Protein AF-A0A6S6WP85-F1 (afdb_monomer)

Radius of gyration: 21.07 Å; Cα contacts (8 Å, |Δi|>4): 191; chains: 1; bounding box: 78×50×49 Å

Structure (mmCIF, N/CA/C/O backbone):
data_AF-A0A6S6WP85-F1
#
_entry.id   AF-A0A6S6WP85-F1
#
loop_
_atom_site.group_PDB
_atom_site.id
_atom_site.type_symbol
_atom_site.label_atom_id
_atom_site.label_alt_id
_atom_site.label_comp_id
_atom_site.label_asym_id
_atom_site.label_entity_id
_atom_site.label_seq_id
_atom_site.pdbx_PDB_ins_code
_atom_site.Cartn_x
_atom_site.Cartn_y
_atom_site.Cartn_z
_atom_site.occupancy
_atom_site.B_iso_or_equiv
_atom_site.auth_seq_id
_atom_site.auth_comp_id
_atom_site.auth_asym_id
_atom_site.auth_atom_id
_atom_site.pdbx_PDB_model_num
ATOM 1 N N . MET A 1 1 ? -28.451 -1.679 18.157 1.00 44.12 1 MET A N 1
ATOM 2 C CA . MET A 1 1 ? -26.990 -1.474 18.072 1.00 44.12 1 MET A CA 1
ATOM 3 C C . MET A 1 1 ? -26.339 -2.747 18.577 1.00 44.12 1 MET A C 1
ATOM 5 O O . MET A 1 1 ? -26.275 -2.957 19.782 1.00 44.12 1 MET A O 1
ATOM 9 N N . SER A 1 2 ? -26.032 -3.671 17.666 1.00 46.31 2 SER A N 1
ATOM 10 C CA . SER A 1 2 ? -25.399 -4.943 18.011 1.00 46.31 2 SER A CA 1
ATOM 11 C C . SER A 1 2 ? -24.033 -4.657 18.622 1.00 46.31 2 SER A C 1
ATOM 13 O O . SER A 1 2 ? -23.239 -3.921 18.044 1.00 46.31 2 SER A O 1
ATOM 15 N N . ARG A 1 3 ? -23.817 -5.202 19.819 1.00 52.72 3 ARG A N 1
ATOM 16 C CA . ARG A 1 3 ? -22.567 -5.205 20.576 1.00 52.72 3 ARG A CA 1
ATOM 17 C C . ARG A 1 3 ? -21.457 -5.787 19.693 1.00 52.72 3 ARG A C 1
ATOM 19 O O . ARG A 1 3 ? -21.257 -6.995 19.702 1.00 52.72 3 ARG A O 1
ATOM 26 N N . LEU A 1 4 ? -20.785 -4.955 18.901 1.00 61.28 4 LEU A N 1
ATOM 27 C CA . LEU A 1 4 ? -19.451 -5.289 18.417 1.00 61.28 4 LEU A CA 1
ATOM 28 C C . LEU A 1 4 ? -18.632 -5.577 19.678 1.00 61.28 4 LEU A C 1
ATOM 30 O O . LEU A 1 4 ? -18.639 -4.790 20.627 1.00 61.28 4 LEU A O 1
ATOM 34 N N . ASP A 1 5 ? -18.089 -6.784 19.744 1.00 80.75 5 ASP A N 1
ATOM 35 C CA . ASP A 1 5 ? -17.352 -7.297 20.889 1.00 80.75 5 ASP A CA 1
ATOM 36 C C . ASP A 1 5 ? -16.230 -6.308 21.247 1.00 80.75 5 ASP A C 1
ATOM 38 O O . ASP A 1 5 ? -15.511 -5.859 20.355 1.00 80.75 5 ASP A O 1
ATOM 42 N N . LEU A 1 6 ? -16.073 -5.924 22.516 1.00 87.25 6 LEU A N 1
ATOM 43 C CA . LEU A 1 6 ? -15.070 -4.921 22.925 1.00 87.25 6 LEU A CA 1
ATOM 44 C C . LEU A 1 6 ? -13.655 -5.307 22.467 1.00 87.25 6 LEU A C 1
ATOM 46 O O . LEU A 1 6 ? -12.835 -4.446 22.153 1.00 87.25 6 LEU A O 1
ATOM 50 N N . LEU A 1 7 ? -13.391 -6.613 22.386 1.00 89.12 7 LEU A N 1
ATOM 51 C CA . LEU A 1 7 ? -12.155 -7.161 21.840 1.00 89.12 7 LEU A CA 1
ATOM 52 C C . LEU A 1 7 ? -11.975 -6.815 20.357 1.00 89.12 7 LEU A C 1
ATOM 54 O O . LEU A 1 7 ? -10.878 -6.434 19.952 1.00 89.12 7 LEU A O 1
ATOM 58 N N . SER A 1 8 ? -13.040 -6.900 19.559 1.00 87.12 8 SER A N 1
ATOM 59 C CA . SER A 1 8 ? -13.006 -6.549 18.135 1.00 87.12 8 SER A CA 1
ATOM 60 C C . SER A 1 8 ? -12.733 -5.057 17.926 1.00 87.12 8 SER A C 1
ATOM 62 O O . SER A 1 8 ? -11.893 -4.693 17.105 1.00 87.12 8 SER A O 1
ATOM 64 N N . GLU A 1 9 ? -13.350 -4.186 18.731 1.00 89.94 9 GLU A N 1
ATOM 65 C CA . GLU A 1 9 ? -13.089 -2.747 18.678 1.00 89.94 9 GLU A CA 1
ATOM 66 C C . GLU A 1 9 ? -11.637 -2.429 19.057 1.00 89.94 9 GLU A C 1
ATOM 68 O O . GLU A 1 9 ? -10.964 -1.662 18.365 1.00 89.94 9 GLU A O 1
ATOM 73 N N . TYR A 1 10 ? -11.123 -3.057 20.118 1.00 92.38 10 TYR A N 1
ATOM 74 C CA . TYR A 1 10 ? -9.726 -2.910 20.518 1.00 92.38 10 TYR A CA 1
ATOM 75 C C . TYR A 1 10 ? -8.766 -3.341 19.398 1.00 92.38 10 TYR A C 1
ATOM 77 O O . TYR A 1 10 ? -7.829 -2.611 19.075 1.00 92.38 10 TYR A O 1
ATOM 85 N N . GLN A 1 11 ? -9.023 -4.481 18.750 1.00 91.25 11 GLN A N 1
ATOM 86 C CA . GLN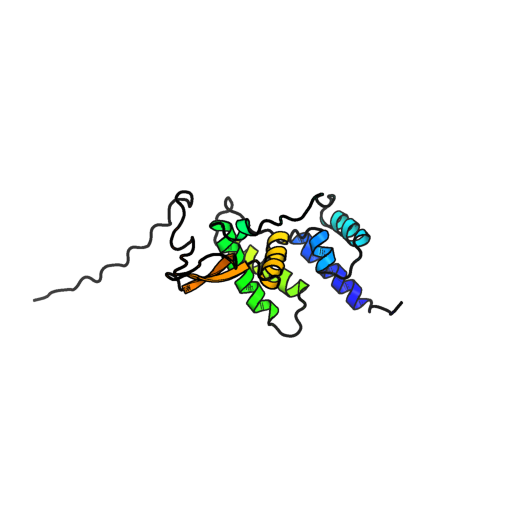 A 1 11 ? -8.212 -4.974 17.631 1.00 91.25 11 GLN A CA 1
ATOM 87 C C . GLN A 1 11 ? -8.239 -4.033 16.419 1.00 91.25 11 GLN A C 1
ATOM 89 O O . GLN A 1 11 ? -7.195 -3.805 15.802 1.00 91.25 11 GLN A O 1
ATOM 94 N N . GLN A 1 12 ? -9.399 -3.455 16.093 1.00 92.12 12 GLN A N 1
ATOM 95 C CA . GLN A 1 12 ? -9.532 -2.461 15.022 1.00 92.12 12 GLN A CA 1
ATOM 96 C C . GLN A 1 12 ? -8.694 -1.213 15.320 1.00 92.12 12 GLN A C 1
ATOM 98 O O . GLN A 1 12 ? -7.974 -0.732 14.447 1.00 92.12 12 GLN A O 1
ATOM 103 N N . VAL A 1 13 ? -8.727 -0.716 16.562 1.00 94.69 13 VAL A N 1
ATOM 104 C CA . VAL A 1 13 ? -7.920 0.443 16.978 1.00 94.69 13 VAL A CA 1
ATOM 105 C C . VAL A 1 13 ? -6.425 0.128 16.925 1.00 94.69 13 VAL A C 1
ATOM 107 O O . VAL A 1 13 ? -5.669 0.926 16.380 1.00 94.69 13 VAL A O 1
ATOM 110 N N . GLN A 1 14 ? -5.996 -1.034 17.427 1.00 94.56 14 GLN A N 1
ATOM 111 C CA . GLN A 1 14 ? -4.592 -1.462 17.353 1.00 94.56 14 GLN A CA 1
ATOM 112 C C . GLN A 1 14 ? -4.103 -1.550 15.904 1.00 94.56 14 GLN A C 1
ATOM 114 O O . GLN A 1 14 ? -3.045 -1.024 15.570 1.00 94.56 14 GLN A O 1
ATOM 119 N N . THR A 1 15 ? -4.917 -2.141 15.029 1.00 93.81 15 THR A N 1
ATOM 120 C CA . THR A 1 15 ? -4.609 -2.226 13.598 1.00 93.81 15 THR A CA 1
ATOM 121 C C . THR A 1 15 ? -4.511 -0.829 12.985 1.00 93.81 15 THR A C 1
ATOM 123 O O . THR A 1 15 ? -3.573 -0.544 12.252 1.00 93.81 15 THR A O 1
ATOM 126 N N . ALA A 1 16 ? -5.436 0.079 13.306 1.00 96.00 16 ALA A N 1
ATOM 127 C CA . ALA A 1 16 ? -5.386 1.447 12.801 1.00 96.00 16 ALA A CA 1
ATOM 128 C C . ALA A 1 16 ? -4.109 2.186 13.237 1.00 96.00 16 ALA A C 1
ATOM 130 O O . ALA A 1 16 ? -3.510 2.866 12.410 1.00 96.00 16 ALA A O 1
ATOM 131 N N . ILE A 1 17 ? -3.675 2.031 14.494 1.00 96.56 17 ILE A N 1
ATOM 132 C CA . ILE A 1 17 ? -2.419 2.616 14.997 1.00 96.56 17 ILE A CA 1
ATOM 133 C C . ILE A 1 17 ? -1.230 2.092 14.191 1.00 96.56 17 ILE A C 1
ATOM 135 O O . ILE A 1 17 ? -0.471 2.892 13.648 1.00 96.56 17 ILE A O 1
ATOM 139 N N . GLU A 1 18 ? -1.121 0.772 14.036 1.00 96.19 18 GLU A N 1
ATOM 140 C CA . GLU A 1 18 ? -0.050 0.143 13.257 1.00 96.19 18 GLU A CA 1
ATOM 141 C C . GLU A 1 18 ? -0.011 0.683 11.819 1.00 96.19 18 GLU A C 1
ATOM 143 O O . GLU A 1 18 ? 1.043 1.047 11.300 1.00 96.19 18 GLU A O 1
ATOM 148 N N . LEU A 1 19 ? -1.170 0.798 11.168 1.00 96.69 19 LEU A N 1
ATOM 149 C CA . LEU A 1 19 ? -1.253 1.334 9.812 1.00 96.69 19 LEU A CA 1
ATOM 150 C C . LEU A 1 19 ? -0.859 2.819 9.742 1.00 96.69 19 LEU A C 1
ATOM 152 O O . LEU A 1 19 ? -0.208 3.233 8.781 1.00 96.69 19 LEU A O 1
ATOM 156 N N . ILE A 1 20 ? -1.217 3.624 10.747 1.00 96.62 20 ILE A N 1
ATOM 157 C CA . ILE A 1 20 ? -0.808 5.033 10.842 1.00 96.62 20 ILE A CA 1
ATOM 158 C C . ILE A 1 20 ? 0.717 5.147 10.955 1.00 96.62 20 ILE A C 1
ATOM 160 O O . ILE A 1 20 ? 1.319 5.980 10.274 1.00 96.62 20 ILE A O 1
ATOM 164 N N . GLU A 1 21 ? 1.350 4.304 11.771 1.00 95.62 21 GLU A N 1
ATOM 165 C CA . GLU A 1 21 ? 2.809 4.270 11.932 1.00 95.62 21 GLU A CA 1
ATOM 166 C C . GLU A 1 21 ? 3.520 3.895 10.628 1.00 95.62 21 GLU A C 1
ATOM 168 O O . GLU A 1 21 ? 4.537 4.500 10.286 1.00 95.62 21 GLU A O 1
ATOM 173 N N . LEU A 1 22 ? 2.933 2.986 9.842 1.00 95.88 22 LEU A N 1
ATOM 174 C CA . LEU A 1 22 ? 3.417 2.627 8.504 1.00 95.88 22 LEU A CA 1
ATOM 175 C C . LEU A 1 22 ? 3.184 3.721 7.443 1.00 95.88 22 LEU A C 1
ATOM 177 O O . LEU A 1 22 ? 3.629 3.582 6.302 1.00 95.88 22 LEU A O 1
ATOM 181 N N . GLY A 1 23 ? 2.507 4.820 7.787 1.00 94.31 23 GLY A N 1
ATOM 182 C CA . GLY A 1 23 ? 2.253 5.942 6.881 1.00 94.31 23 GLY A CA 1
ATOM 183 C C . GLY A 1 23 ? 0.966 5.810 6.061 1.00 94.31 23 GLY A C 1
ATOM 184 O O . GLY A 1 23 ? 0.866 6.367 4.959 1.00 94.31 23 GLY A O 1
ATOM 185 N N . ALA A 1 24 ? -0.031 5.075 6.560 1.00 95.12 24 ALA A N 1
ATOM 186 C CA . ALA A 1 24 ? -1.362 5.059 5.968 1.00 95.12 24 ALA A CA 1
ATOM 187 C C . ALA A 1 24 ? -2.037 6.431 6.083 1.00 95.12 24 ALA A C 1
ATOM 189 O O . ALA A 1 24 ? -2.079 7.055 7.146 1.00 95.12 24 ALA A O 1
ATOM 190 N N . ARG A 1 25 ? -2.624 6.896 4.977 1.00 94.38 25 ARG A N 1
ATOM 191 C CA . ARG A 1 25 ? -3.499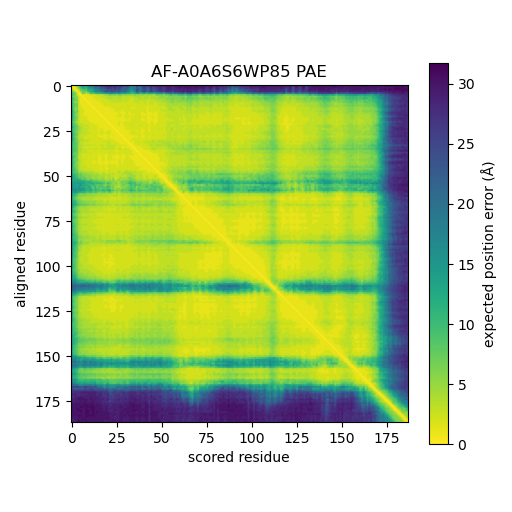 8.072 4.988 1.00 94.38 25 ARG A CA 1
ATOM 192 C C . ARG A 1 25 ? -4.875 7.701 5.530 1.00 94.38 25 ARG A C 1
ATOM 194 O O . ARG A 1 25 ? -5.330 6.575 5.366 1.00 94.38 25 ARG A O 1
ATOM 201 N N . VAL A 1 26 ? -5.583 8.682 6.091 1.00 94.31 26 VAL A N 1
ATOM 202 C CA . VAL A 1 26 ? -6.922 8.477 6.675 1.00 94.31 26 VAL A CA 1
ATOM 203 C C . VAL A 1 26 ? -7.898 7.832 5.688 1.00 94.31 26 VAL A C 1
ATOM 205 O O . VAL A 1 26 ? -8.603 6.914 6.074 1.00 94.31 26 VAL A O 1
ATOM 208 N N . GLN A 1 27 ? -7.870 8.221 4.410 1.00 92.69 27 GLN A N 1
ATOM 209 C CA . GLN A 1 27 ? -8.712 7.592 3.388 1.00 92.69 27 GLN A CA 1
ATOM 210 C C . GLN A 1 27 ? -8.423 6.088 3.225 1.00 92.69 27 GLN A C 1
ATOM 212 O O . GLN A 1 27 ? -9.345 5.304 3.070 1.00 92.69 27 GLN A O 1
ATOM 217 N N . THR A 1 28 ? -7.160 5.667 3.322 1.00 93.25 28 THR A N 1
ATOM 218 C CA . THR A 1 28 ? -6.803 4.240 3.320 1.00 93.25 28 THR A CA 1
ATOM 219 C C . THR A 1 28 ? -7.304 3.536 4.578 1.00 93.25 28 THR A C 1
ATOM 221 O O . THR A 1 28 ? -7.756 2.402 4.505 1.00 93.25 28 THR A O 1
ATOM 224 N N . LEU A 1 29 ? -7.246 4.196 5.736 1.00 95.06 29 LEU A N 1
ATOM 225 C CA . LEU A 1 29 ? -7.743 3.625 6.990 1.00 95.06 29 LEU A CA 1
ATOM 226 C C . LEU A 1 29 ? -9.265 3.441 6.977 1.00 95.06 29 LEU A C 1
ATOM 228 O O . LEU A 1 29 ? -9.746 2.453 7.520 1.00 95.06 29 LEU A O 1
ATOM 232 N N . GLU A 1 30 ? -10.007 4.359 6.351 1.00 94.12 30 GLU A N 1
ATOM 233 C CA . GLU A 1 30 ? -11.466 4.262 6.188 1.00 94.12 30 GLU A CA 1
ATOM 234 C C . GLU A 1 30 ? -11.878 3.012 5.394 1.00 94.12 30 GLU A C 1
ATOM 236 O O . GLU A 1 30 ? -12.891 2.402 5.7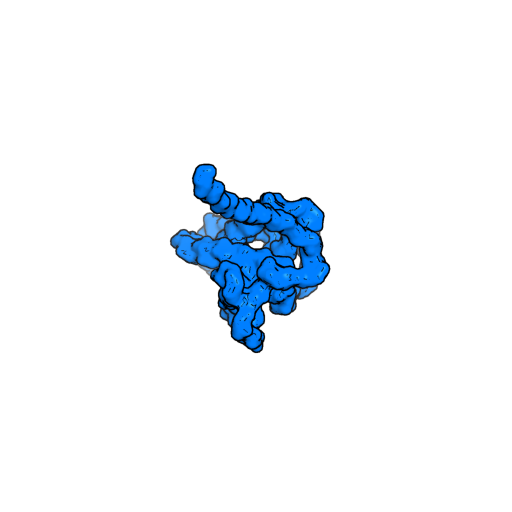14 1.00 94.12 30 GLU A O 1
ATOM 241 N N . ASP A 1 31 ? -11.071 2.599 4.413 1.00 92.81 31 ASP A N 1
ATOM 242 C CA . ASP A 1 31 ? -11.355 1.419 3.585 1.00 92.81 31 ASP A CA 1
ATOM 243 C C . ASP A 1 31 ? -10.877 0.100 4.219 1.00 92.81 31 ASP A C 1
ATOM 245 O O . ASP A 1 31 ? -11.334 -0.981 3.847 1.00 92.81 31 ASP A O 1
ATOM 249 N N . VAL A 1 32 ? -9.914 0.163 5.143 1.00 92.56 32 VAL A N 1
ATOM 250 C CA . VAL A 1 32 ? -9.236 -1.020 5.709 1.00 92.56 32 VAL A CA 1
ATOM 251 C C . VAL A 1 32 ? -9.685 -1.327 7.143 1.00 92.56 32 VAL A C 1
ATOM 253 O O . VAL A 1 32 ? -9.420 -2.418 7.652 1.00 92.56 32 VAL A O 1
ATOM 256 N N . THR A 1 33 ? -10.376 -0.393 7.796 1.00 93.88 33 THR A N 1
ATOM 257 C CA . THR A 1 33 ? -10.874 -0.520 9.172 1.00 93.88 33 THR A CA 1
ATOM 258 C C . THR A 1 33 ? -12.354 -0.165 9.252 1.00 93.88 33 THR A C 1
ATOM 260 O O . THR A 1 33 ? -12.886 0.534 8.399 1.00 93.88 33 THR A O 1
ATOM 263 N N . GLU A 1 34 ? -13.022 -0.592 10.320 1.00 92.25 34 GLU A N 1
ATOM 264 C CA . GLU A 1 34 ? -14.441 -0.272 10.558 1.00 92.25 34 GLU A CA 1
ATOM 265 C C . GLU A 1 34 ? -14.633 1.023 11.375 1.00 92.25 34 GLU A C 1
ATOM 267 O O . GLU A 1 34 ? -15.719 1.325 11.877 1.00 92.25 34 GLU A O 1
ATOM 272 N N . ILE A 1 35 ? -13.565 1.805 11.557 1.00 93.56 35 ILE A N 1
ATOM 273 C CA . ILE A 1 35 ? -13.573 2.988 12.416 1.00 93.56 35 ILE A CA 1
ATOM 274 C C . ILE A 1 35 ? -14.084 4.196 11.632 1.00 93.56 35 ILE A C 1
ATOM 276 O O . ILE A 1 35 ? -13.609 4.524 10.550 1.00 93.56 35 ILE A O 1
ATOM 280 N N . ASN A 1 36 ? -15.013 4.941 12.233 1.00 94.00 36 ASN A N 1
ATOM 281 C CA . ASN A 1 36 ? -15.505 6.180 11.643 1.00 94.00 36 ASN A CA 1
ATOM 282 C C . ASN A 1 36 ? -14.369 7.196 11.405 1.00 94.00 36 ASN A C 1
ATOM 284 O O . ASN A 1 36 ? -13.552 7.461 12.292 1.00 94.00 36 ASN A O 1
ATOM 288 N N . ARG A 1 37 ? -14.406 7.862 10.248 1.00 94.50 37 ARG A N 1
ATOM 289 C CA . ARG A 1 37 ? -13.485 8.931 9.842 1.00 94.50 37 ARG A CA 1
ATOM 290 C C . ARG A 1 37 ? -13.145 9.944 10.940 1.00 94.50 37 ARG A C 1
ATOM 292 O O . ARG A 1 37 ? -11.978 10.277 11.126 1.00 94.50 37 ARG A O 1
ATOM 299 N N . CYS A 1 38 ? -14.128 10.447 11.688 1.00 95.06 38 CYS A N 1
ATOM 300 C CA . CYS A 1 38 ? -13.884 11.419 12.758 1.00 95.06 38 CYS A CA 1
ATOM 301 C C . CYS A 1 38 ? -12.999 10.846 13.878 1.00 95.06 38 CYS A C 1
ATOM 303 O O . CYS A 1 38 ? -12.143 11.561 14.399 1.00 95.06 38 CYS A O 1
ATOM 305 N N . ARG A 1 39 ? -13.167 9.561 14.228 1.00 95.81 39 ARG A N 1
ATOM 306 C CA . ARG A 1 39 ? -12.276 8.859 15.169 1.00 95.81 39 ARG A CA 1
ATOM 307 C C . ARG A 1 39 ? -10.894 8.647 14.560 1.00 95.81 39 ARG A C 1
ATOM 309 O O . ARG A 1 39 ? -9.916 8.926 15.241 1.00 95.81 39 ARG A O 1
ATOM 316 N N . LEU A 1 40 ? -10.805 8.245 13.291 1.00 96.31 40 LEU A N 1
ATOM 317 C CA . LEU A 1 40 ? -9.523 8.054 12.599 1.00 96.31 40 LEU A CA 1
ATOM 318 C C . LEU A 1 40 ? -8.693 9.341 12.531 1.00 96.31 40 LEU A C 1
ATOM 320 O O . LEU A 1 40 ? -7.497 9.311 12.793 1.00 96.31 40 LEU A O 1
ATOM 324 N N . VAL A 1 41 ? -9.311 10.491 12.245 1.00 96.06 41 VAL A N 1
ATOM 325 C CA . VAL A 1 41 ? -8.609 11.788 12.222 1.00 96.06 41 VAL A CA 1
ATOM 326 C C . VAL A 1 41 ? -8.059 12.160 13.602 1.00 96.06 41 VAL A C 1
ATOM 328 O O . VAL A 1 41 ? -6.969 12.724 13.689 1.00 96.06 41 VAL A O 1
ATOM 331 N N . ARG A 1 42 ? -8.803 11.871 14.677 1.00 96.44 42 ARG A N 1
ATOM 332 C CA . ARG A 1 42 ? -8.337 12.104 16.054 1.00 96.44 42 ARG A CA 1
ATOM 333 C C . ARG A 1 42 ? -7.184 11.170 16.405 1.00 96.44 42 ARG A C 1
ATOM 335 O O . ARG A 1 42 ? -6.134 11.659 16.802 1.00 96.44 42 ARG A O 1
ATOM 342 N N . LEU A 1 43 ? -7.351 9.875 16.144 1.00 96.25 43 LEU A N 1
ATOM 343 C CA . LEU A 1 43 ? -6.327 8.858 16.373 1.00 96.25 43 LEU A CA 1
ATOM 344 C C . LEU A 1 43 ? -5.036 9.170 15.603 1.00 96.25 43 LEU A C 1
ATOM 346 O O . LEU A 1 43 ? -3.954 9.112 16.170 1.00 96.25 43 LEU A O 1
ATOM 350 N N . TYR A 1 44 ? -5.141 9.587 14.337 1.00 96.88 44 TYR A N 1
ATOM 351 C CA . TYR A 1 44 ? -3.988 9.994 13.531 1.00 96.88 44 TYR A CA 1
ATOM 352 C C . TYR A 1 44 ? -3.208 11.137 14.187 1.00 96.88 44 TYR A C 1
ATOM 354 O O . TYR A 1 44 ? -1.986 11.073 14.274 1.00 96.88 44 TYR A O 1
ATOM 362 N N . LYS A 1 45 ? -3.905 12.172 14.675 1.00 95.94 45 LYS A N 1
ATOM 363 C CA . LYS A 1 45 ? -3.266 13.299 15.371 1.00 95.94 45 LYS A CA 1
ATOM 364 C C . LYS A 1 45 ? -2.611 12.873 16.680 1.00 95.94 45 LYS A C 1
ATOM 366 O O . LYS A 1 45 ? -1.543 13.378 16.998 1.00 95.94 45 LYS A O 1
ATOM 371 N N . GLU A 1 46 ? -3.245 11.970 17.422 1.00 96.50 46 GLU A N 1
ATOM 372 C CA . GLU A 1 46 ? -2.713 11.436 18.679 1.00 96.50 46 GLU A CA 1
AT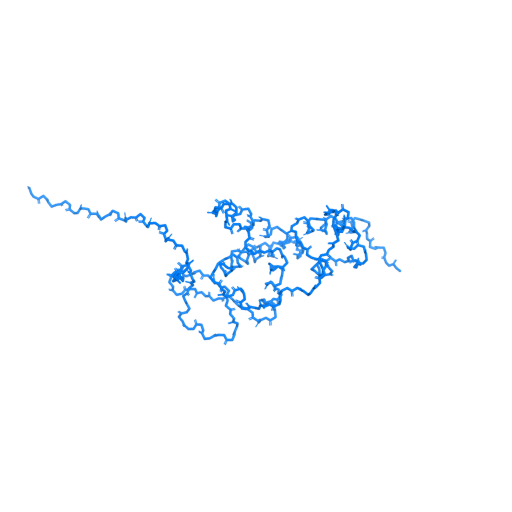OM 373 C C . GLU A 1 46 ? -1.432 10.617 18.445 1.00 96.50 46 GLU A C 1
ATOM 375 O O . GLU A 1 46 ? -0.480 10.761 19.203 1.00 96.50 46 GLU A O 1
ATOM 380 N N . VAL A 1 47 ? -1.371 9.826 17.367 1.00 95.69 47 VAL A N 1
ATOM 381 C CA . VAL A 1 47 ? -0.205 8.988 17.026 1.00 95.69 47 VAL A CA 1
ATOM 382 C C . VAL A 1 47 ? 0.922 9.788 16.357 1.00 95.69 47 VAL A C 1
ATOM 384 O O . VAL A 1 47 ? 2.087 9.621 16.702 1.00 95.69 47 VAL A O 1
ATOM 387 N N . ARG A 1 48 ? 0.610 10.652 15.380 1.00 94.62 48 ARG A N 1
ATOM 388 C CA . ARG A 1 48 ? 1.617 11.356 14.555 1.00 94.62 48 ARG A CA 1
ATOM 389 C C . ARG A 1 48 ? 1.973 12.754 15.057 1.00 94.62 48 ARG A C 1
ATOM 391 O O . ARG A 1 48 ? 2.934 13.335 14.567 1.00 94.62 48 ARG A O 1
ATOM 398 N N . GLY A 1 49 ? 1.183 13.332 15.962 1.00 94.12 49 GLY A N 1
ATOM 399 C CA . GLY A 1 49 ? 1.355 14.709 16.441 1.00 94.12 49 GLY A CA 1
ATOM 400 C C . GLY A 1 49 ? 0.983 15.799 15.424 1.00 94.12 49 GLY A C 1
ATOM 401 O O . GLY A 1 49 ? 1.015 16.983 15.751 1.00 94.12 49 GLY A O 1
ATOM 402 N N . GLU A 1 50 ? 0.588 15.428 14.205 1.00 92.31 50 GLU A N 1
ATOM 403 C CA . GLU A 1 50 ? 0.255 16.350 13.118 1.00 92.31 50 GLU A CA 1
ATOM 404 C C . GLU A 1 50 ? -1.110 16.041 12.494 1.00 92.31 50 GLU A C 1
ATOM 406 O O . GLU A 1 50 ? -1.668 14.948 12.624 1.00 92.31 50 GLU A O 1
ATOM 411 N N . ALA A 1 51 ? -1.684 17.027 11.803 1.00 89.00 51 ALA A N 1
ATOM 412 C CA . ALA A 1 51 ? -2.922 16.813 11.067 1.00 89.00 51 ALA A CA 1
ATOM 413 C C . ALA A 1 51 ? -2.672 15.929 9.831 1.00 89.00 51 ALA A C 1
ATOM 415 O O . ALA A 1 51 ? -1.656 16.099 9.158 1.00 89.00 51 ALA A O 1
ATOM 416 N N . PRO A 1 52 ? -3.612 15.034 9.474 1.00 90.06 52 PRO A N 1
ATOM 417 C CA . PRO A 1 52 ? -3.477 14.230 8.268 1.00 90.06 52 PRO A CA 1
ATOM 418 C C . PRO A 1 52 ? -3.405 15.121 7.023 1.00 90.06 52 PRO A C 1
ATOM 420 O O . PRO A 1 52 ? -4.081 16.154 6.938 1.00 90.06 52 PRO A O 1
ATOM 423 N N . ALA A 1 53 ? -2.604 14.696 6.044 1.00 87.81 53 ALA A N 1
ATOM 424 C CA . ALA A 1 53 ? -2.442 15.412 4.786 1.00 87.81 53 ALA A CA 1
ATOM 425 C C . ALA A 1 53 ? -3.796 15.618 4.087 1.00 87.81 53 ALA A C 1
ATOM 427 O O . ALA A 1 53 ? -4.606 14.696 3.965 1.00 87.81 53 ALA A O 1
ATOM 428 N N . LYS A 1 54 ? -4.028 16.842 3.607 1.00 82.12 54 LYS A N 1
ATOM 429 C CA . LYS A 1 54 ? -5.204 17.182 2.801 1.00 82.12 54 LYS A CA 1
ATOM 430 C C . LYS A 1 54 ? -4.918 16.860 1.334 1.00 82.12 54 LYS A C 1
ATOM 432 O O . LYS A 1 54 ? -3.825 17.138 0.850 1.00 82.12 54 LYS A O 1
ATOM 437 N N . GLY A 1 55 ? -5.908 16.326 0.627 1.00 82.00 55 GLY A N 1
ATOM 438 C CA . GLY A 1 55 ? -5.824 16.054 -0.810 1.00 82.00 55 GLY A CA 1
ATOM 439 C C . GLY A 1 55 ? -6.186 14.617 -1.166 1.00 82.00 55 GLY A C 1
ATOM 440 O O . GLY A 1 55 ? -6.310 13.756 -0.296 1.00 82.00 55 GLY A O 1
ATOM 441 N N . GLN A 1 56 ? -6.375 14.378 -2.461 1.00 80.44 56 GLN A N 1
ATOM 442 C CA . GLN A 1 56 ? -6.686 13.050 -2.979 1.00 80.44 56 GLN A CA 1
ATOM 443 C C . GLN A 1 56 ? -5.466 12.122 -2.907 1.00 80.44 56 GLN A C 1
ATOM 445 O O . GLN A 1 56 ? -4.308 12.559 -2.882 1.00 80.44 56 GLN A O 1
ATOM 450 N N . LEU A 1 57 ? -5.733 10.819 -2.851 1.00 82.69 57 LEU A N 1
ATOM 451 C CA . LEU A 1 57 ? -4.699 9.800 -2.984 1.00 82.69 57 LEU A CA 1
ATOM 452 C C . LEU A 1 57 ? -4.074 9.829 -4.391 1.00 82.69 57 LEU A C 1
ATOM 454 O O . LEU A 1 57 ? -4.747 10.196 -5.355 1.00 82.69 57 LEU A O 1
ATOM 458 N N . PRO A 1 58 ? -2.791 9.452 -4.535 1.00 78.25 58 PRO A N 1
ATOM 459 C CA . PRO A 1 58 ? -2.124 9.440 -5.835 1.00 78.25 58 PRO A CA 1
ATOM 460 C C . PRO A 1 58 ? -2.694 8.341 -6.754 1.00 78.25 58 PRO A C 1
ATOM 462 O O . PRO A 1 58 ? -2.306 7.186 -6.640 1.00 78.25 58 PRO A O 1
ATOM 465 N N . TYR A 1 59 ? -3.575 8.702 -7.694 1.00 82.06 59 TYR A N 1
ATOM 466 C CA . TYR A 1 59 ? -4.326 7.761 -8.552 1.00 82.06 59 TYR A CA 1
ATOM 467 C C . TYR A 1 59 ? -3.642 7.365 -9.881 1.00 82.06 59 TYR A C 1
ATOM 469 O O . TYR A 1 59 ? -4.237 6.691 -10.710 1.00 82.06 59 TYR A O 1
ATOM 477 N N . SER A 1 60 ? -2.390 7.753 -10.125 1.00 89.62 60 SER A N 1
ATOM 478 C CA . SER A 1 60 ? -1.711 7.393 -11.382 1.00 89.62 60 SER A CA 1
ATOM 479 C C . SER A 1 60 ? -1.303 5.914 -11.398 1.00 89.62 60 SER A C 1
ATOM 481 O O . SER A 1 60 ? -0.449 5.499 -10.612 1.00 89.62 60 SER A O 1
ATOM 483 N N . THR A 1 61 ? -1.879 5.137 -12.320 1.00 92.19 61 THR A N 1
ATOM 484 C CA . THR A 1 61 ? -1.462 3.757 -12.628 1.00 92.19 61 THR A CA 1
ATOM 485 C C . THR A 1 61 ? -0.086 3.717 -13.290 1.00 92.19 61 THR A C 1
ATOM 487 O O . THR A 1 61 ? 0.701 2.815 -13.015 1.00 92.19 61 THR A O 1
ATOM 490 N N . ASP A 1 62 ? 0.245 4.732 -14.092 1.00 92.25 62 ASP A N 1
ATOM 491 C CA . ASP A 1 62 ? 1.510 4.808 -14.835 1.00 92.25 62 ASP A CA 1
ATOM 492 C C . ASP A 1 62 ? 2.727 4.818 -13.915 1.00 92.25 62 ASP A C 1
ATOM 494 O O . ASP A 1 62 ? 3.767 4.256 -14.251 1.00 92.25 62 ASP A O 1
ATOM 498 N N . TRP A 1 63 ? 2.592 5.402 -12.719 1.00 94.25 63 TRP A N 1
ATOM 499 C CA . TRP A 1 63 ? 3.673 5.421 -11.739 1.00 94.25 63 TRP A CA 1
ATOM 500 C C . TRP A 1 63 ? 4.190 4.008 -11.430 1.00 94.25 63 TRP A C 1
ATOM 502 O O . TRP A 1 63 ? 5.402 3.815 -11.364 1.00 94.25 63 TRP A O 1
ATOM 512 N N . TYR A 1 64 ? 3.304 3.010 -11.331 1.00 94.94 64 TYR A N 1
ATOM 513 C CA . TYR A 1 64 ? 3.667 1.618 -11.033 1.00 94.94 64 TYR A CA 1
ATOM 514 C C . TYR A 1 64 ? 4.377 0.911 -12.191 1.00 94.94 64 TYR A C 1
ATOM 516 O O . TYR A 1 64 ? 5.045 -0.094 -11.964 1.00 94.94 64 TYR A O 1
ATOM 524 N N . ALA A 1 65 ? 4.263 1.421 -13.419 1.00 91.50 65 ALA A N 1
ATOM 525 C CA . ALA A 1 65 ? 4.951 0.887 -14.593 1.00 91.50 65 ALA A CA 1
ATOM 526 C C . ALA A 1 65 ? 6.344 1.516 -14.808 1.00 91.50 65 ALA A C 1
ATOM 528 O O . ALA A 1 65 ? 7.098 1.077 -15.675 1.00 91.50 65 ALA A O 1
ATOM 529 N N . THR A 1 66 ? 6.723 2.533 -14.024 1.00 91.38 66 THR A N 1
ATOM 530 C CA . THR A 1 66 ? 8.049 3.168 -14.130 1.00 91.38 66 THR A CA 1
ATOM 531 C C . THR A 1 66 ? 9.138 2.353 -13.432 1.00 91.38 66 THR A C 1
ATOM 533 O O . THR A 1 66 ? 8.885 1.734 -12.409 1.00 91.38 66 THR A O 1
ATOM 536 N N . TRP A 1 67 ? 10.370 2.384 -13.952 1.00 90.00 67 TRP A N 1
ATOM 537 C CA . TRP A 1 67 ? 11.467 1.475 -13.580 1.00 90.00 67 TRP A CA 1
ATOM 538 C C . TRP A 1 67 ? 11.617 1.152 -12.078 1.00 90.00 67 TRP A C 1
ATOM 540 O O . TRP A 1 67 ? 11.370 0.009 -11.689 1.00 90.00 67 TRP A O 1
ATOM 550 N N . LYS A 1 68 ? 12.006 2.121 -11.235 1.00 90.00 68 LYS A N 1
ATOM 551 C CA . LYS A 1 68 ? 12.222 1.874 -9.798 1.00 90.00 68 LYS A CA 1
ATOM 552 C C . LYS A 1 68 ? 10.898 1.533 -9.090 1.00 90.00 68 LYS A C 1
ATOM 554 O O . LYS A 1 68 ? 10.794 0.437 -8.547 1.00 90.00 68 LYS A O 1
ATOM 559 N N . PRO A 1 69 ? 9.827 2.346 -9.181 1.00 93.88 69 PRO A N 1
ATOM 560 C CA . PRO A 1 69 ? 8.520 1.989 -8.620 1.00 93.88 69 PRO A CA 1
ATOM 561 C C . PRO A 1 69 ? 8.003 0.598 -8.992 1.00 93.88 69 PRO A C 1
ATOM 563 O O . PRO A 1 69 ? 7.422 -0.078 -8.146 1.00 93.88 69 PRO A O 1
ATOM 566 N N . ASN A 1 70 ? 8.234 0.147 -10.223 1.00 95.06 70 ASN A N 1
ATOM 567 C CA . ASN A 1 70 ? 7.792 -1.145 -10.725 1.00 95.06 70 ASN A CA 1
ATOM 568 C C . ASN A 1 70 ? 8.429 -2.313 -9.976 1.00 95.06 70 ASN A C 1
ATOM 570 O O . ASN A 1 70 ? 7.731 -3.245 -9.569 1.00 95.06 70 ASN A O 1
ATOM 574 N N . TYR A 1 71 ? 9.736 -2.231 -9.731 1.00 92.25 71 TYR A N 1
ATOM 575 C CA . TYR A 1 71 ? 10.455 -3.214 -8.932 1.00 92.25 71 TYR A CA 1
ATOM 576 C C . TYR A 1 71 ? 9.905 -3.288 -7.498 1.00 92.25 71 TYR A C 1
ATOM 578 O O . TYR A 1 71 ? 9.497 -4.364 -7.059 1.00 92.25 71 TYR A O 1
ATOM 586 N N . HIS A 1 72 ? 9.782 -2.149 -6.806 1.00 95.25 72 HIS A N 1
ATOM 587 C CA . HIS A 1 72 ? 9.262 -2.111 -5.429 1.00 95.25 72 HIS A CA 1
ATOM 588 C C . HIS A 1 72 ? 7.816 -2.625 -5.348 1.00 95.25 72 HIS A C 1
ATOM 590 O O . HIS A 1 72 ? 7.460 -3.380 -4.445 1.00 95.25 72 HIS A O 1
ATOM 596 N N . SER A 1 73 ? 6.985 -2.255 -6.324 1.00 97.00 73 SER A N 1
ATOM 597 C CA . SER A 1 73 ? 5.584 -2.683 -6.434 1.00 97.00 73 SER A CA 1
ATOM 598 C C . SER A 1 73 ? 5.460 -4.194 -6.593 1.00 97.00 73 SER A C 1
ATOM 600 O O . SER A 1 73 ? 4.651 -4.840 -5.929 1.00 97.00 73 SER A O 1
ATOM 602 N N . THR A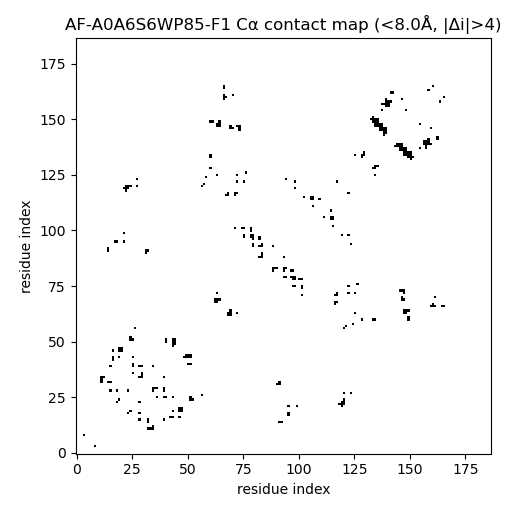 1 74 ? 6.305 -4.766 -7.444 1.00 95.94 74 THR A N 1
ATOM 603 C CA . THR A 1 74 ? 6.366 -6.204 -7.704 1.00 95.94 74 THR A CA 1
ATOM 604 C C . THR A 1 74 ? 6.854 -6.980 -6.481 1.00 95.94 74 THR A C 1
ATOM 606 O O . THR A 1 74 ? 6.282 -8.019 -6.134 1.00 95.94 74 THR A O 1
ATOM 609 N N . LEU A 1 75 ? 7.882 -6.470 -5.796 1.00 95.62 75 LEU A N 1
ATOM 610 C CA . LEU A 1 75 ? 8.407 -7.063 -4.567 1.00 95.62 75 LEU A CA 1
ATOM 611 C C . LEU A 1 75 ? 7.331 -7.095 -3.474 1.00 95.62 75 LEU A C 1
ATOM 613 O O . LEU A 1 75 ? 7.040 -8.155 -2.917 1.00 95.62 75 LEU A O 1
ATOM 617 N N . PHE A 1 76 ? 6.671 -5.960 -3.234 1.00 97.94 76 PHE A N 1
ATOM 618 C CA . PHE A 1 76 ? 5.555 -5.872 -2.298 1.00 97.94 76 PHE A CA 1
ATOM 619 C C . PHE A 1 76 ? 4.415 -6.836 -2.662 1.00 97.94 76 PHE A C 1
ATOM 621 O O . PHE A 1 76 ? 3.959 -7.590 -1.802 1.00 97.94 76 PHE A O 1
ATOM 628 N N . LEU A 1 77 ? 3.975 -6.869 -3.927 1.00 97.56 77 LEU A N 1
ATOM 629 C CA . LEU A 1 77 ? 2.909 -7.777 -4.368 1.00 97.56 77 LEU A CA 1
ATOM 630 C C . LEU A 1 77 ? 3.277 -9.245 -4.171 1.00 97.56 77 LEU A C 1
ATOM 632 O O . LEU A 1 77 ? 2.405 -10.048 -3.847 1.00 97.56 77 LEU A O 1
ATOM 636 N 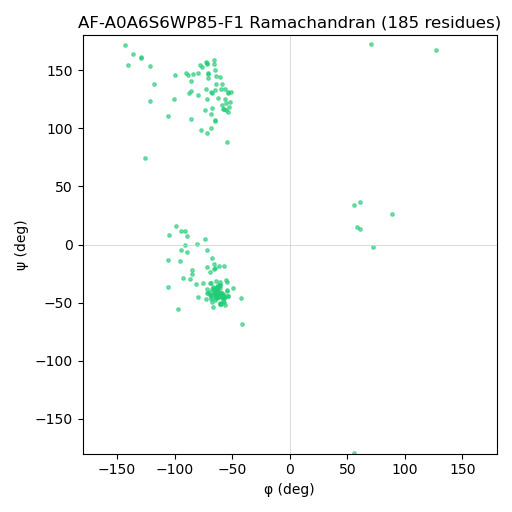N . SER A 1 78 ? 4.549 -9.604 -4.332 1.00 95.94 78 SER A N 1
ATOM 637 C CA . SER A 1 78 ? 5.023 -10.968 -4.093 1.00 95.94 78 SER A CA 1
ATOM 638 C C . SER A 1 78 ? 4.845 -11.373 -2.626 1.00 95.94 78 SER A C 1
ATOM 640 O O . SER A 1 78 ? 4.342 -12.465 -2.346 1.00 95.94 78 SER A O 1
ATOM 642 N N . PHE A 1 79 ? 5.176 -10.484 -1.682 1.00 97.38 79 PHE A N 1
ATOM 643 C CA . PHE A 1 79 ? 4.925 -10.716 -0.255 1.00 97.38 79 PHE A CA 1
ATOM 644 C C . PHE A 1 79 ? 3.436 -10.711 0.074 1.00 97.38 79 PHE A C 1
ATOM 646 O O . PHE A 1 79 ? 2.950 -11.635 0.726 1.00 97.38 79 PHE A O 1
ATOM 653 N N . PHE A 1 80 ? 2.694 -9.724 -0.425 1.00 97.94 80 PHE A N 1
ATOM 654 C CA . PHE A 1 80 ? 1.265 -9.597 -0.169 1.00 97.94 80 PHE A CA 1
ATOM 655 C C . PHE A 1 80 ? 0.481 -10.804 -0.687 1.00 97.94 80 PHE A C 1
ATOM 657 O O . PHE A 1 80 ? -0.326 -11.368 0.045 1.00 97.94 80 PHE A O 1
ATOM 664 N N . ASN A 1 81 ? 0.763 -11.269 -1.906 1.00 96.25 81 ASN A N 1
ATOM 665 C CA . ASN A 1 81 ? 0.112 -12.446 -2.479 1.00 96.25 81 ASN A CA 1
ATOM 666 C C . ASN A 1 81 ? 0.421 -13.730 -1.707 1.00 96.25 81 ASN A C 1
ATOM 668 O O . ASN A 1 81 ? -0.430 -14.611 -1.649 1.00 96.25 81 ASN A O 1
ATOM 672 N N . ARG A 1 82 ? 1.608 -13.843 -1.103 1.00 96.50 82 ARG A N 1
ATOM 673 C CA . ARG A 1 82 ? 1.947 -14.982 -0.245 1.00 96.50 82 ARG A CA 1
ATOM 674 C C . ARG A 1 82 ? 1.212 -14.909 1.092 1.00 96.50 82 ARG A C 1
ATOM 676 O O . ARG A 1 82 ? 0.628 -15.898 1.517 1.00 96.50 82 ARG A O 1
ATOM 683 N N . ILE A 1 83 ? 1.231 -13.742 1.733 1.00 96.94 83 ILE A N 1
ATOM 684 C CA . ILE A 1 83 ? 0.671 -13.538 3.071 1.00 96.94 83 ILE A CA 1
ATOM 685 C C . ILE A 1 83 ? -0.855 -13.587 3.054 1.00 96.94 83 ILE A C 1
ATOM 687 O O . ILE A 1 83 ? -1.438 -14.224 3.921 1.00 96.94 83 ILE A O 1
ATOM 691 N N . LYS A 1 84 ? -1.514 -12.981 2.059 1.00 95.75 84 LYS A N 1
ATOM 692 C CA . LYS A 1 84 ? -2.985 -12.954 1.965 1.00 95.75 84 LYS A CA 1
ATOM 693 C C . LYS A 1 84 ? -3.623 -14.345 1.844 1.00 95.75 84 LYS A C 1
ATOM 695 O O . LYS A 1 84 ? -4.818 -14.476 2.063 1.00 95.75 84 LYS A O 1
ATOM 700 N N . ASN A 1 85 ? -2.837 -15.354 1.458 1.00 95.12 85 ASN A N 1
ATOM 701 C CA . ASN A 1 85 ? -3.279 -16.740 1.314 1.00 95.12 85 ASN A CA 1
ATOM 702 C C . ASN A 1 85 ? -3.093 -17.564 2.603 1.00 95.12 85 ASN A C 1
ATOM 704 O O . ASN A 1 85 ? -3.396 -18.756 2.605 1.00 95.12 85 ASN A O 1
ATOM 708 N N . LEU A 1 86 ? -2.564 -16.973 3.681 1.00 95.69 86 LEU A N 1
ATOM 709 C CA . LEU A 1 86 ? -2.461 -17.641 4.978 1.00 95.69 86 LEU A CA 1
ATOM 710 C C . LEU A 1 86 ? -3.852 -17.803 5.617 1.00 95.69 86 LEU A C 1
ATOM 712 O O . LEU A 1 86 ? -4.711 -16.938 5.437 1.00 95.69 86 LEU A O 1
ATOM 716 N N . PRO A 1 87 ? -4.090 -18.887 6.375 1.00 94.56 87 PRO A N 1
ATOM 717 C CA . PRO A 1 87 ? -5.353 -19.073 7.081 1.00 94.56 87 PRO A CA 1
ATOM 718 C C . PRO A 1 87 ? -5.557 -17.984 8.145 1.00 94.56 87 PRO A C 1
ATOM 720 O O . PRO A 1 87 ? -4.599 -17.526 8.767 1.00 94.56 87 PRO A O 1
ATOM 723 N N . ASP A 1 88 ? -6.815 -17.579 8.339 1.00 91.06 88 ASP A N 1
ATOM 724 C CA . ASP A 1 88 ? -7.279 -16.654 9.389 1.00 91.06 88 ASP A CA 1
ATOM 725 C C . ASP A 1 88 ? -6.631 -15.256 9.411 1.00 91.06 88 ASP A C 1
ATOM 727 O O . ASP A 1 88 ? -6.765 -14.507 10.384 1.00 91.06 88 ASP A O 1
ATOM 731 N N . ILE A 1 89 ? -5.951 -14.855 8.332 1.00 94.25 89 ILE A N 1
ATOM 732 C CA . ILE A 1 89 ? -5.386 -13.511 8.220 1.00 94.25 89 ILE A CA 1
ATOM 733 C C . ILE A 1 89 ? -6.408 -12.526 7.649 1.00 94.25 89 ILE A C 1
ATOM 735 O O . ILE A 1 89 ? -7.024 -12.748 6.607 1.00 94.25 89 ILE A O 1
ATOM 739 N N . THR A 1 90 ? -6.577 -11.388 8.319 1.00 93.25 90 THR A N 1
ATOM 740 C CA . THR A 1 90 ? -7.400 -10.297 7.792 1.00 93.25 90 THR A CA 1
ATOM 741 C C . THR A 1 90 ? -6.649 -9.543 6.697 1.00 93.25 90 THR A C 1
ATOM 743 O O . THR A 1 90 ? -5.421 -9.448 6.718 1.00 93.25 90 THR A O 1
ATOM 746 N N . TYR A 1 91 ? -7.383 -8.935 5.761 1.00 94.44 91 TYR A N 1
ATOM 747 C CA . TYR A 1 91 ? -6.792 -8.112 4.700 1.00 94.44 91 TYR A CA 1
ATOM 748 C C . TYR A 1 91 ? -5.875 -7.006 5.256 1.00 94.44 91 TYR A C 1
ATOM 750 O O . TYR A 1 91 ? -4.760 -6.821 4.772 1.00 94.44 91 TYR A O 1
ATOM 758 N N . SER A 1 92 ? -6.317 -6.315 6.312 1.00 94.31 92 SER A N 1
ATOM 759 C CA . SER A 1 92 ? -5.560 -5.252 6.983 1.00 94.31 92 SER A CA 1
ATOM 760 C C . SER A 1 92 ? -4.224 -5.741 7.546 1.00 94.31 92 SER A C 1
ATOM 762 O O . SER A 1 92 ? -3.194 -5.100 7.335 1.00 94.31 92 SER A O 1
ATOM 764 N N . ARG A 1 93 ? -4.220 -6.914 8.189 1.00 94.69 93 ARG A N 1
ATOM 765 C CA . ARG A 1 93 ? -3.006 -7.553 8.709 1.00 94.69 93 ARG A CA 1
ATOM 766 C C . ARG A 1 93 ? -2.094 -8.031 7.595 1.00 94.69 93 ARG A C 1
ATOM 768 O O . ARG A 1 93 ? -0.896 -7.783 7.654 1.00 94.69 93 ARG A O 1
ATOM 775 N N . ALA A 1 94 ? -2.648 -8.654 6.557 1.00 96.38 94 ALA A N 1
ATOM 776 C CA . ALA A 1 94 ? -1.866 -9.087 5.407 1.00 96.38 94 ALA A CA 1
ATOM 777 C C . ALA A 1 94 ? -1.145 -7.907 4.739 1.00 96.38 94 ALA A C 1
ATOM 779 O O . ALA A 1 94 ? 0.031 -8.010 4.396 1.00 96.38 94 ALA A O 1
ATOM 780 N N . LEU A 1 95 ? -1.835 -6.772 4.611 1.00 96.81 95 LEU A N 1
ATOM 781 C CA . LEU A 1 95 ? -1.293 -5.537 4.058 1.00 96.81 95 LEU A CA 1
ATOM 782 C C . LEU A 1 95 ? -0.173 -4.958 4.938 1.00 96.81 95 LEU A C 1
ATOM 784 O O . LEU A 1 95 ? 0.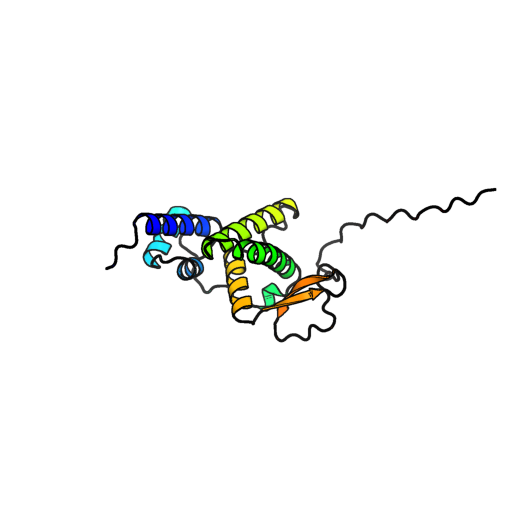900 -4.644 4.423 1.00 96.81 95 LEU A O 1
ATOM 788 N N . ALA A 1 96 ? -0.397 -4.869 6.254 1.00 96.25 96 ALA A N 1
ATOM 789 C CA . ALA A 1 96 ? 0.596 -4.391 7.216 1.00 96.25 96 ALA A CA 1
ATOM 790 C C . ALA A 1 96 ? 1.858 -5.267 7.218 1.00 96.25 96 ALA A C 1
ATOM 792 O O . ALA A 1 96 ? 2.966 -4.761 7.043 1.00 96.25 96 ALA A O 1
ATOM 793 N N . SER A 1 97 ? 1.697 -6.587 7.347 1.00 96.81 97 SER A N 1
ATOM 794 C CA . SER A 1 97 ? 2.813 -7.536 7.380 1.00 96.81 97 SER A CA 1
ATOM 795 C C . SER A 1 97 ? 3.595 -7.558 6.067 1.00 96.81 97 SER A C 1
ATOM 797 O O . SER A 1 97 ? 4.824 -7.536 6.088 1.00 96.81 97 SER A O 1
ATOM 799 N N . ALA A 1 98 ? 2.911 -7.553 4.919 1.00 97.81 98 ALA A N 1
ATOM 800 C CA . ALA A 1 98 ? 3.579 -7.523 3.620 1.00 97.81 98 ALA A CA 1
ATOM 801 C C . ALA A 1 98 ? 4.364 -6.227 3.402 1.00 97.81 98 ALA A C 1
ATOM 803 O O . ALA A 1 98 ? 5.467 -6.267 2.857 1.00 97.81 98 ALA A O 1
ATOM 804 N N . TYR A 1 99 ? 3.819 -5.090 3.843 1.00 97.81 99 TYR A N 1
ATOM 805 C CA . TYR A 1 99 ? 4.507 -3.812 3.727 1.00 97.81 99 TYR A CA 1
ATOM 806 C C . TYR A 1 99 ? 5.725 -3.725 4.649 1.00 97.81 99 TYR A C 1
ATOM 808 O O . TYR A 1 99 ? 6.769 -3.268 4.198 1.00 97.81 99 TYR A O 1
ATOM 816 N N . LYS A 1 100 ? 5.625 -4.217 5.893 1.00 96.62 100 LYS A N 1
ATOM 817 C CA . LYS A 1 100 ? 6.766 -4.302 6.820 1.00 96.62 100 LYS A CA 1
ATOM 818 C C . LYS A 1 100 ? 7.915 -5.102 6.216 1.00 96.62 100 LYS A C 1
ATOM 820 O O . LYS A 1 100 ? 9.012 -4.567 6.083 1.00 96.62 100 LYS A O 1
ATOM 825 N N . LEU A 1 101 ? 7.628 -6.313 5.729 1.00 96.56 101 LEU A N 1
ATOM 826 C CA . LEU A 1 101 ? 8.626 -7.138 5.043 1.00 96.56 101 LEU A CA 1
ATOM 827 C C . LEU A 1 101 ? 9.228 -6.417 3.839 1.00 96.56 101 LEU A C 1
ATOM 829 O O . LEU A 1 101 ? 10.440 -6.402 3.679 1.00 96.56 101 LEU A O 1
ATOM 833 N N . TYR A 1 102 ? 8.402 -5.788 3.004 1.00 96.62 102 TYR A N 1
ATOM 834 C CA . TYR A 1 102 ? 8.893 -4.997 1.879 1.00 96.62 102 TYR A CA 1
ATOM 835 C C . TYR A 1 102 ? 9.847 -3.880 2.337 1.00 96.62 102 TYR A C 1
ATOM 837 O O . TYR A 1 102 ? 10.944 -3.766 1.797 1.00 96.62 102 TYR A O 1
ATOM 845 N N . SER A 1 103 ? 9.462 -3.086 3.339 1.00 94.56 103 SER A N 1
ATOM 846 C CA . SER A 1 103 ? 10.281 -1.972 3.820 1.00 94.56 103 SER A CA 1
ATOM 847 C C . SER A 1 103 ? 11.594 -2.442 4.439 1.00 94.56 103 SER A C 1
ATOM 849 O O . SER A 1 103 ? 12.634 -1.866 4.143 1.00 94.56 103 SER A O 1
ATOM 851 N N . GLU A 1 104 ? 11.567 -3.521 5.224 1.00 93.62 104 GLU A N 1
ATOM 852 C CA . GLU A 1 104 ? 12.764 -4.121 5.817 1.00 93.62 104 GLU A CA 1
ATOM 853 C C . GLU A 1 104 ? 13.718 -4.634 4.735 1.00 93.62 104 GLU A C 1
ATOM 855 O O . GLU A 1 104 ? 14.915 -4.378 4.800 1.00 93.62 104 GLU A O 1
ATOM 860 N N . GLN A 1 105 ? 13.194 -5.305 3.704 1.00 92.31 105 GLN A N 1
ATOM 861 C CA . GLN A 1 105 ? 14.006 -5.809 2.595 1.00 92.31 105 GLN A CA 1
ATOM 862 C C . GLN A 1 105 ? 14.637 -4.676 1.781 1.00 92.31 105 GLN A C 1
ATOM 864 O O . GLN A 1 105 ? 15.809 -4.766 1.434 1.00 92.31 105 GLN A O 1
ATOM 869 N N . VAL A 1 106 ? 13.898 -3.597 1.503 1.00 91.62 106 VAL A N 1
ATOM 870 C CA . VAL A 1 106 ? 14.451 -2.429 0.797 1.00 91.62 106 VAL A CA 1
ATOM 871 C C . VAL A 1 106 ? 15.561 -1.774 1.612 1.00 91.62 106 VAL A C 1
ATOM 873 O O . VAL A 1 106 ? 16.630 -1.527 1.069 1.00 91.62 106 VAL A O 1
ATOM 876 N N . LEU A 1 107 ? 15.350 -1.572 2.916 1.00 89.12 107 LEU A N 1
ATOM 877 C CA . LEU A 1 107 ? 16.353 -0.977 3.808 1.00 89.12 107 LEU A CA 1
ATOM 878 C C . LEU A 1 107 ? 17.619 -1.835 3.970 1.00 89.12 107 LEU A C 1
ATOM 880 O O . LEU A 1 107 ? 18.651 -1.316 4.378 1.00 89.12 107 LEU A O 1
ATOM 884 N N . MET A 1 108 ? 17.554 -3.138 3.682 1.00 86.50 108 MET A N 1
ATOM 885 C CA . MET A 1 108 ? 18.730 -4.017 3.685 1.00 86.50 108 MET A CA 1
ATOM 886 C C . MET A 1 108 ? 19.512 -4.002 2.367 1.00 86.50 108 MET A C 1
ATOM 888 O O . MET A 1 108 ? 20.686 -4.367 2.367 1.00 86.50 108 MET A O 1
ATOM 892 N N . ILE A 1 109 ? 18.860 -3.678 1.247 1.00 82.19 109 ILE A N 1
ATOM 893 C CA . ILE A 1 109 ? 19.418 -3.848 -0.104 1.00 82.19 109 ILE A CA 1
ATOM 894 C C . ILE A 1 109 ? 19.838 -2.510 -0.718 1.00 82.19 109 ILE A C 1
ATOM 896 O O . ILE A 1 109 ? 20.818 -2.471 -1.459 1.00 82.19 109 ILE A O 1
ATOM 900 N N . GLU A 1 110 ? 19.086 -1.442 -0.460 1.00 80.44 110 GLU A N 1
ATOM 901 C CA . GLU A 1 110 ? 19.313 -0.119 -1.043 1.00 80.44 110 GLU A CA 1
ATOM 902 C C . GLU A 1 110 ? 20.057 0.799 -0.069 1.00 80.44 110 GLU A C 1
ATOM 904 O O . GLU A 1 110 ? 19.858 0.729 1.145 1.00 80.44 110 GLU A O 1
ATOM 909 N N . ASP A 1 111 ? 20.904 1.672 -0.617 1.00 72.44 111 ASP A N 1
ATOM 910 C CA . ASP A 1 111 ? 21.621 2.688 0.154 1.00 72.44 111 ASP A CA 1
ATOM 911 C C . ASP A 1 111 ? 20.642 3.719 0.758 1.00 72.44 111 ASP A C 1
ATOM 913 O O . ASP A 1 111 ? 19.546 3.948 0.234 1.00 72.44 111 ASP A O 1
ATOM 917 N N . GLU A 1 112 ? 21.040 4.380 1.854 1.00 62.53 112 GLU A N 1
ATOM 918 C CA . GLU A 1 112 ? 20.185 5.327 2.599 1.00 62.53 112 GLU A CA 1
ATOM 919 C C . GLU A 1 112 ? 19.592 6.447 1.724 1.00 62.53 112 GLU A C 1
ATOM 921 O O . GLU A 1 112 ? 18.459 6.873 1.961 1.00 62.53 112 GLU A O 1
ATOM 926 N N . ASP A 1 113 ? 20.319 6.884 0.690 1.00 61.06 113 ASP A N 1
ATOM 927 C CA . ASP A 1 113 ? 19.894 7.950 -0.229 1.00 61.06 113 ASP A CA 1
ATOM 928 C C . ASP A 1 113 ? 18.721 7.540 -1.137 1.00 61.06 113 ASP A C 1
ATOM 930 O O . ASP A 1 113 ? 17.981 8.393 -1.635 1.00 61.06 113 ASP A O 1
ATOM 934 N N . ASP A 1 114 ? 18.535 6.239 -1.359 1.00 64.62 114 ASP A N 1
ATOM 935 C CA . ASP A 1 114 ? 17.592 5.703 -2.337 1.00 64.62 114 ASP A CA 1
ATOM 936 C C . ASP A 1 114 ? 16.211 5.387 -1.730 1.00 64.62 114 ASP A C 1
ATOM 938 O O . ASP A 1 114 ? 15.189 5.521 -2.420 1.00 64.62 114 ASP A O 1
ATOM 942 N N . GLY A 1 115 ? 16.185 5.052 -0.434 1.00 73.50 115 GLY A N 1
ATOM 943 C CA . GLY A 1 115 ? 15.015 5.025 0.446 1.00 73.50 115 GLY A CA 1
ATOM 944 C C . GLY A 1 115 ? 13.812 4.166 0.016 1.00 73.50 115 GLY A C 1
ATOM 945 O O . GLY A 1 115 ? 13.758 3.505 -1.020 1.00 73.50 115 GLY A O 1
ATOM 946 N N . VAL A 1 116 ? 12.761 4.185 0.841 1.00 85.50 116 VAL A N 1
ATOM 947 C CA . VAL A 1 116 ? 11.509 3.465 0.553 1.00 85.50 116 VAL A CA 1
ATOM 948 C C . VAL A 1 116 ? 10.683 4.232 -0.491 1.00 85.50 116 VAL A C 1
ATOM 950 O O . VAL A 1 116 ? 9.947 5.163 -0.167 1.00 85.50 116 VAL A O 1
ATOM 953 N N . VAL A 1 117 ? 10.765 3.811 -1.757 1.00 92.19 117 VAL A N 1
ATOM 954 C CA . VAL A 1 117 ? 10.073 4.463 -2.891 1.00 92.19 117 VAL A CA 1
ATOM 955 C C . VAL A 1 117 ? 8.556 4.233 -2.891 1.00 92.19 117 VAL A C 1
ATOM 957 O O . VAL A 1 117 ? 7.771 5.142 -3.187 1.00 92.19 117 VAL A O 1
ATOM 960 N N . LEU A 1 118 ? 8.116 3.010 -2.590 1.00 95.06 118 LEU A N 1
ATOM 961 C CA . LEU A 1 118 ? 6.697 2.666 -2.479 1.00 95.06 118 LEU A CA 1
ATOM 962 C C . LEU A 1 118 ? 6.202 2.968 -1.064 1.00 95.06 118 LEU A C 1
ATOM 964 O O . LEU A 1 118 ? 6.523 2.238 -0.135 1.00 95.06 118 LEU A O 1
ATOM 968 N N . SER A 1 119 ? 5.391 4.015 -0.910 1.00 95.00 119 SER A N 1
ATOM 969 C 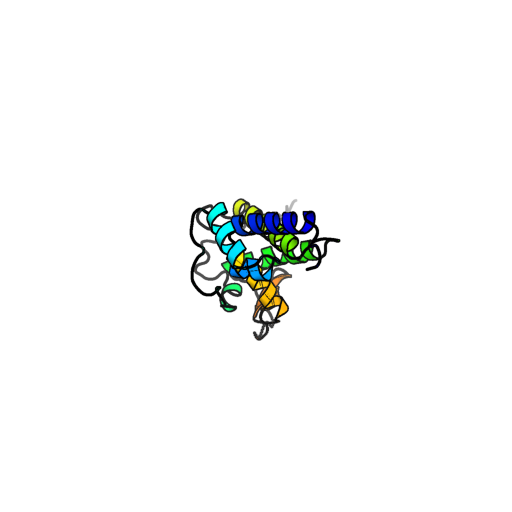CA . SER A 1 119 ? 4.722 4.314 0.361 1.00 95.00 119 SER A CA 1
ATOM 970 C C . SER A 1 119 ? 3.582 3.338 0.653 1.00 95.00 119 SER A C 1
ATOM 972 O O . SER A 1 119 ? 2.979 2.786 -0.271 1.00 95.00 119 SER A O 1
ATOM 974 N N . PHE A 1 120 ? 3.205 3.195 1.927 1.00 95.81 120 PHE A N 1
ATOM 975 C CA . PHE A 1 120 ? 2.122 2.299 2.348 1.00 95.81 120 PHE A CA 1
ATOM 976 C C . PHE A 1 120 ? 0.818 2.562 1.595 1.00 95.81 120 PHE A C 1
ATOM 978 O O . PHE A 1 120 ? 0.164 1.651 1.094 1.00 95.81 120 PHE A O 1
ATOM 985 N N . THR A 1 121 ? 0.459 3.837 1.451 1.00 95.06 121 THR A N 1
ATOM 986 C CA . THR A 1 121 ? -0.768 4.223 0.749 1.00 95.06 121 THR A CA 1
ATOM 987 C C . THR A 1 121 ? -0.731 3.822 -0.731 1.00 95.06 121 THR A C 1
ATOM 989 O O . THR A 1 121 ? -1.748 3.396 -1.271 1.00 95.06 121 THR A O 1
ATOM 992 N N . ARG A 1 122 ? 0.432 3.898 -1.396 1.00 96.06 122 ARG A N 1
ATOM 993 C CA . ARG A 1 122 ? 0.586 3.397 -2.772 1.00 96.06 122 ARG A CA 1
ATOM 994 C C . ARG A 1 122 ? 0.571 1.872 -2.833 1.00 96.06 122 ARG A C 1
ATOM 996 O O . ARG A 1 122 ? -0.047 1.316 -3.730 1.00 96.06 122 ARG A O 1
ATOM 1003 N N . ALA A 1 123 ? 1.174 1.193 -1.864 1.00 97.00 123 ALA A N 1
ATOM 1004 C CA . ALA A 1 123 ? 1.109 -0.263 -1.764 1.00 97.00 123 ALA A CA 1
ATOM 1005 C C . ALA A 1 123 ? -0.345 -0.755 -1.626 1.00 97.00 123 ALA A C 1
ATOM 1007 O O . ALA A 1 123 ? -0.756 -1.690 -2.306 1.00 97.00 123 ALA A O 1
ATOM 1008 N N . TRP A 1 124 ? -1.160 -0.066 -0.824 1.00 96.75 124 TRP A N 1
ATOM 1009 C CA . TRP A 1 124 ? -2.600 -0.309 -0.751 1.00 96.75 124 TRP A CA 1
ATOM 1010 C C . TRP A 1 124 ? -3.324 -0.002 -2.071 1.00 96.75 124 TRP A C 1
ATOM 1012 O O . TRP A 1 124 ? -4.115 -0.816 -2.534 1.00 96.75 124 TRP A O 1
ATOM 1022 N N . MET A 1 125 ? -3.055 1.134 -2.724 1.00 96.25 125 MET A N 1
ATOM 1023 C CA . MET A 1 125 ? -3.693 1.445 -4.015 1.00 96.25 125 MET A CA 1
ATOM 1024 C C . MET A 1 125 ? -3.340 0.426 -5.099 1.00 96.25 125 MET A C 1
ATOM 1026 O O . MET A 1 125 ? -4.185 0.091 -5.922 1.00 96.25 125 MET A O 1
ATOM 1030 N N . LEU A 1 126 ? -2.116 -0.099 -5.081 1.00 97.06 126 LEU A N 1
ATOM 1031 C CA . LEU A 1 126 ? -1.682 -1.148 -5.991 1.00 97.06 126 LEU A CA 1
ATOM 1032 C C . LEU A 1 126 ? -2.573 -2.389 -5.892 1.00 97.06 126 LEU A C 1
ATOM 1034 O O . LEU A 1 126 ? -2.970 -2.920 -6.925 1.00 97.06 126 LEU A O 1
ATOM 1038 N N . THR A 1 127 ? -2.951 -2.831 -4.686 1.00 96.38 127 THR A N 1
ATOM 1039 C CA . THR A 1 127 ? -3.864 -3.982 -4.549 1.00 96.38 127 THR A CA 1
ATOM 1040 C C . THR A 1 127 ? -5.230 -3.679 -5.164 1.00 96.38 127 THR A C 1
ATOM 1042 O O . THR A 1 127 ? -5.788 -4.529 -5.853 1.00 96.38 127 THR A O 1
ATOM 1045 N N . ARG A 1 128 ? -5.734 -2.447 -4.998 1.00 95.44 128 ARG A N 1
ATOM 1046 C CA . ARG A 1 128 ? -6.994 -1.995 -5.604 1.00 95.44 128 ARG A CA 1
ATOM 1047 C C . ARG A 1 128 ? -6.918 -1.986 -7.131 1.00 95.44 128 ARG A C 1
ATOM 1049 O O . ARG A 1 128 ? -7.865 -2.415 -7.777 1.00 95.44 128 ARG A O 1
ATOM 1056 N N . PHE A 1 129 ? -5.796 -1.547 -7.702 1.00 96.38 129 PHE A N 1
ATOM 1057 C CA . PHE A 1 129 ? -5.578 -1.527 -9.152 1.00 96.38 129 PHE A CA 1
ATOM 1058 C C . PHE A 1 129 ? -5.445 -2.917 -9.776 1.00 96.38 129 PHE A C 1
ATOM 1060 O O . PHE A 1 129 ? -5.891 -3.125 -10.905 1.00 96.38 129 PHE A O 1
ATOM 1067 N N . ILE A 1 130 ? -4.873 -3.874 -9.044 1.00 96.19 130 ILE A N 1
ATOM 1068 C CA . ILE A 1 130 ? -4.859 -5.283 -9.452 1.00 96.19 130 ILE A CA 1
ATOM 1069 C C . ILE A 1 130 ? -6.282 -5.861 -9.396 1.00 96.19 130 ILE A C 1
ATOM 1071 O O . ILE A 1 130 ? -6.722 -6.522 -10.334 1.00 96.19 130 ILE A O 1
ATOM 1075 N N . GLU A 1 131 ? -7.036 -5.586 -8.326 1.00 94.50 131 GLU A N 1
ATOM 1076 C CA . GLU A 1 131 ? -8.425 -6.047 -8.180 1.00 94.50 131 GLU A CA 1
ATOM 1077 C C . GLU A 1 131 ? -9.361 -5.465 -9.250 1.00 94.50 131 GLU A C 1
ATOM 1079 O O . GLU A 1 131 ? -10.224 -6.177 -9.764 1.00 94.50 131 GLU A O 1
ATOM 1084 N N . SER A 1 132 ? -9.169 -4.197 -9.631 1.00 95.50 132 SER A N 1
ATOM 1085 C CA . SER A 1 132 ? -9.939 -3.529 -10.687 1.00 95.50 132 SER A CA 1
ATOM 1086 C C . SER A 1 132 ? -9.466 -3.853 -12.109 1.00 95.50 132 SER A C 1
ATOM 1088 O O . SER A 1 132 ? -10.052 -3.341 -13.063 1.00 95.50 132 SER A O 1
ATOM 1090 N N . LYS A 1 133 ? -8.433 -4.698 -12.270 1.00 95.00 133 LYS A N 1
ATOM 1091 C CA . LYS A 1 133 ? -7.814 -5.051 -13.563 1.00 95.00 133 LYS A CA 1
ATOM 1092 C C . LYS A 1 133 ? -7.327 -3.836 -14.364 1.00 95.00 133 LYS A C 1
ATOM 1094 O O . LYS A 1 133 ? -7.416 -3.805 -15.589 1.00 95.00 133 LYS A O 1
ATOM 1099 N N . GLN A 1 134 ? -6.859 -2.805 -13.666 1.00 95.00 134 GLN A N 1
ATOM 1100 C CA . GLN A 1 134 ? -6.141 -1.688 -14.288 1.00 95.00 134 GLN A CA 1
ATOM 1101 C C . GLN A 1 134 ? -4.644 -1.996 -14.407 1.00 95.00 134 GLN A C 1
ATOM 1103 O O . GLN A 1 134 ? -3.978 -1.516 -15.326 1.00 95.00 134 GLN A O 1
ATOM 1108 N N . LEU A 1 135 ? -4.134 -2.802 -13.476 1.00 96.12 135 LEU A N 1
ATOM 1109 C CA . LEU A 1 135 ? -2.790 -3.354 -13.487 1.00 96.12 135 LEU A CA 1
ATOM 1110 C C . LEU A 1 135 ? -2.861 -4.881 -13.472 1.00 96.12 135 LEU A C 1
ATOM 1112 O O . LEU A 1 135 ? -3.790 -5.473 -12.922 1.00 96.12 135 LEU A O 1
ATOM 1116 N N . GLU A 1 136 ? -1.831 -5.514 -14.015 1.00 95.38 136 GLU A N 1
ATOM 1117 C CA . GLU A 1 136 ? -1.652 -6.963 -13.986 1.00 95.38 136 GLU A CA 1
ATOM 1118 C C . GLU A 1 136 ? -0.176 -7.334 -13.810 1.00 95.38 136 GLU A C 1
ATOM 1120 O O . GLU A 1 136 ? 0.702 -6.471 -13.830 1.00 95.38 136 GLU A O 1
ATOM 1125 N N . LEU A 1 137 ? 0.096 -8.623 -13.598 1.00 94.88 137 LEU A N 1
ATOM 1126 C CA . LEU A 1 137 ? 1.456 -9.152 -13.554 1.00 94.88 137 LEU A CA 1
ATOM 1127 C C . LEU A 1 137 ? 1.789 -9.817 -14.890 1.00 94.88 137 LEU A C 1
ATOM 1129 O O . LEU A 1 137 ? 1.094 -10.741 -15.305 1.00 94.88 137 LEU A O 1
ATOM 1133 N N . CYS A 1 138 ? 2.881 -9.388 -15.517 1.00 94.88 138 CYS A N 1
ATOM 1134 C CA . CYS A 1 138 ? 3.431 -9.995 -16.724 1.00 94.88 138 CYS A CA 1
ATOM 1135 C C . CYS A 1 138 ? 4.836 -10.541 -16.456 1.00 94.88 138 CYS A C 1
ATOM 1137 O O . CYS A 1 138 ? 5.644 -9.910 -15.772 1.00 94.88 138 CYS A O 1
ATOM 1139 N N . THR A 1 139 ? 5.133 -11.726 -16.982 1.00 94.94 139 THR A N 1
ATOM 1140 C CA . THR A 1 139 ? 6.437 -12.372 -16.812 1.00 94.94 139 THR A CA 1
ATOM 1141 C C . THR A 1 139 ? 7.461 -11.780 -17.773 1.00 94.94 139 THR A C 1
ATOM 1143 O O . THR A 1 139 ? 7.241 -11.719 -18.979 1.00 94.94 139 THR A O 1
ATOM 1146 N N . CYS A 1 140 ? 8.616 -11.374 -17.246 1.00 95.25 140 CYS A N 1
ATOM 1147 C CA . CYS A 1 140 ? 9.730 -10.893 -18.054 1.00 95.25 140 CYS A CA 1
ATOM 1148 C C . CYS A 1 140 ? 10.328 -12.020 -18.906 1.00 95.25 140 CYS A C 1
ATOM 1150 O O . CYS A 1 140 ? 10.729 -13.057 -18.379 1.00 95.25 140 CYS A O 1
ATOM 1152 N N . SER A 1 141 ? 10.506 -11.773 -20.203 1.00 94.94 141 SER A N 1
ATOM 1153 C CA . SER A 1 141 ? 11.057 -12.757 -21.149 1.00 94.94 141 SER A CA 1
ATOM 1154 C C . SER A 1 141 ? 12.525 -13.123 -20.871 1.00 94.94 141 SER A C 1
ATOM 1156 O O . SER A 1 141 ? 12.983 -14.182 -21.291 1.00 94.94 141 SER A O 1
ATOM 1158 N N . ASN A 1 142 ? 13.267 -12.271 -20.150 1.00 94.44 142 ASN A N 1
ATOM 1159 C CA . ASN A 1 142 ? 14.690 -12.473 -19.857 1.00 94.44 142 ASN A CA 1
ATOM 1160 C C . ASN A 1 142 ? 14.937 -13.110 -18.477 1.00 94.44 142 ASN A C 1
ATOM 1162 O O . ASN A 1 142 ? 15.577 -14.151 -18.389 1.00 94.44 142 ASN A O 1
ATOM 1166 N N . CYS A 1 143 ? 14.430 -12.507 -17.392 1.00 94.75 143 CYS A N 1
ATOM 1167 C CA . CYS A 1 143 ? 14.650 -13.023 -16.032 1.00 94.75 143 CYS A CA 1
ATOM 1168 C C . CYS A 1 143 ? 13.537 -13.936 -15.504 1.00 94.75 143 CYS A C 1
ATOM 1170 O O . CYS A 1 143 ? 13.683 -14.467 -14.408 1.00 94.75 143 CYS A O 1
ATOM 1172 N N . GLN A 1 144 ? 12.435 -14.110 -16.244 1.00 94.62 144 GLN A N 1
ATOM 1173 C CA . GLN A 1 144 ? 11.303 -14.976 -15.876 1.00 94.62 144 GLN A CA 1
ATOM 1174 C C . GLN A 1 144 ? 10.590 -14.599 -14.564 1.00 94.62 144 GLN A C 1
ATOM 1176 O O . GLN A 1 144 ? 9.777 -15.364 -14.050 1.00 94.62 144 GLN A O 1
ATOM 1181 N N . LEU A 1 145 ? 10.854 -13.406 -14.026 1.00 93.50 145 LEU A N 1
ATOM 1182 C CA . LEU A 1 145 ? 10.141 -12.871 -12.868 1.00 93.50 145 LEU A CA 1
ATOM 1183 C C . LEU A 1 145 ? 8.895 -12.089 -13.316 1.00 93.50 145 LEU A C 1
ATOM 1185 O O . LEU A 1 145 ? 8.934 -11.449 -14.373 1.00 93.50 145 LEU A O 1
ATOM 1189 N N . PRO A 1 146 ? 7.800 -12.120 -12.534 1.00 94.50 146 PRO A N 1
ATOM 1190 C CA . PRO A 1 146 ? 6.619 -11.303 -12.797 1.00 94.50 146 PRO A CA 1
ATOM 1191 C C . PRO A 1 146 ? 6.919 -9.833 -12.501 1.00 94.50 146 PRO A C 1
ATOM 1193 O O . PRO A 1 146 ? 7.671 -9.557 -11.577 1.00 94.50 146 PRO A O 1
ATOM 1196 N N . PHE A 1 147 ? 6.312 -8.904 -13.235 1.00 96.06 147 PHE A N 1
ATOM 1197 C CA . PHE A 1 147 ? 6.353 -7.463 -12.969 1.00 96.06 147 PHE A CA 1
ATOM 1198 C C . PHE A 1 147 ? 4.999 -6.819 -13.235 1.00 96.06 147 PHE A C 1
ATOM 1200 O O . PHE A 1 147 ? 4.211 -7.318 -14.037 1.00 96.06 147 PHE A O 1
ATOM 1207 N N . VAL A 1 148 ? 4.740 -5.695 -12.569 1.00 96.44 148 VAL A N 1
ATOM 1208 C CA . VAL A 1 148 ? 3.509 -4.922 -12.764 1.00 96.44 148 VAL A CA 1
ATOM 1209 C C . VAL A 1 148 ? 3.495 -4.278 -14.154 1.00 96.44 148 VAL A C 1
ATOM 1211 O O . VAL A 1 148 ? 4.455 -3.624 -14.550 1.00 96.44 148 VAL A O 1
ATOM 1214 N N . VAL A 1 149 ? 2.401 -4.419 -14.890 1.00 95.56 149 VAL A N 1
ATOM 1215 C CA . VAL A 1 149 ? 2.183 -3.760 -16.186 1.00 95.56 149 VAL A CA 1
ATOM 1216 C C . VAL A 1 149 ? 0.762 -3.205 -16.257 1.00 95.56 149 VAL A C 1
ATOM 1218 O O . VAL A 1 149 ? -0.098 -3.568 -15.451 1.00 95.56 149 VAL A O 1
ATOM 1221 N N . LEU A 1 150 ? 0.512 -2.303 -17.205 1.00 94.69 150 LEU A N 1
ATOM 1222 C CA . LEU A 1 150 ? -0.840 -1.830 -17.500 1.00 94.69 150 LEU A CA 1
ATOM 1223 C C . LEU A 1 150 ? -1.609 -2.947 -18.221 1.00 94.69 150 LEU A C 1
ATOM 1225 O O . LEU A 1 150 ? -1.099 -3.524 -19.175 1.00 94.69 150 LEU A O 1
ATOM 1229 N N . SER A 1 151 ? -2.848 -3.231 -17.817 1.00 90.75 151 SER A N 1
ATOM 1230 C CA . SER A 1 151 ? -3.614 -4.359 -18.388 1.00 90.75 151 SER A CA 1
ATOM 1231 C C . SER A 1 151 ? -3.974 -4.211 -19.871 1.00 90.75 151 SER A C 1
ATOM 1233 O O . SER A 1 151 ? -4.336 -5.182 -20.525 1.00 90.75 151 SER A O 1
ATOM 1235 N N . TYR A 1 152 ? -3.891 -2.998 -20.419 1.00 84.62 152 TYR A N 1
ATOM 1236 C CA . TYR A 1 152 ? -4.200 -2.717 -21.825 1.00 84.62 152 TYR A CA 1
ATOM 1237 C C . TYR A 1 152 ? -2.948 -2.481 -22.685 1.00 84.62 152 TYR A C 1
ATOM 1239 O O . TYR A 1 152 ? -3.077 -2.052 -23.832 1.00 84.62 152 TYR A O 1
ATOM 1247 N N . SER A 1 153 ? -1.739 -2.704 -22.154 1.00 82.06 153 SER A N 1
ATOM 1248 C CA . SER A 1 153 ? -0.510 -2.565 -22.941 1.00 82.06 153 SER A CA 1
ATOM 1249 C C . SER A 1 153 ? -0.196 -3.829 -23.745 1.00 82.06 153 SER A C 1
ATOM 1251 O O . SER A 1 153 ? -0.466 -4.951 -23.323 1.00 82.06 153 SER A O 1
ATOM 1253 N N . LEU A 1 154 ? 0.399 -3.641 -24.926 1.00 82.12 154 LEU A N 1
ATOM 1254 C CA . LEU A 1 154 ? 0.941 -4.733 -25.733 1.00 82.12 154 LEU A CA 1
ATOM 1255 C C . LEU A 1 154 ? 2.211 -5.254 -25.049 1.00 82.12 154 LEU A C 1
ATOM 1257 O O . LEU A 1 154 ? 3.283 -4.675 -25.199 1.00 82.12 154 LEU A O 1
ATOM 1261 N N . ASN A 1 155 ? 2.064 -6.317 -24.260 1.00 79.75 155 ASN A N 1
ATOM 1262 C CA . ASN A 1 155 ? 3.134 -6.889 -23.436 1.00 79.75 155 ASN A CA 1
ATOM 1263 C C . ASN A 1 155 ? 3.811 -8.109 -24.088 1.00 79.75 155 ASN A C 1
ATOM 1265 O O . ASN A 1 155 ? 4.519 -8.862 -23.412 1.00 79.75 155 ASN A O 1
ATOM 1269 N N . ASP A 1 156 ? 3.617 -8.306 -25.397 1.00 78.31 156 ASP A N 1
ATOM 1270 C CA . ASP A 1 156 ? 4.311 -9.345 -26.156 1.00 78.31 156 ASP A CA 1
ATOM 1271 C C . ASP A 1 156 ? 5.823 -9.117 -26.057 1.00 78.31 156 ASP A C 1
ATOM 1273 O O . ASP A 1 156 ? 6.339 -8.064 -26.427 1.00 78.31 156 ASP A O 1
ATOM 1277 N N . GLN A 1 157 ? 6.534 -10.111 -25.522 1.00 87.25 157 GLN A N 1
ATOM 1278 C CA . GLN A 1 157 ? 7.970 -10.041 -25.228 1.00 87.25 157 GLN A CA 1
ATOM 1279 C C . GLN A 1 157 ? 8.362 -8.952 -24.213 1.00 87.25 157 GLN A C 1
ATOM 1281 O O . GLN A 1 157 ? 9.434 -8.356 -24.316 1.00 87.25 157 GLN A O 1
ATOM 1286 N N . PHE A 1 158 ? 7.531 -8.706 -23.195 1.00 91.69 158 PHE A N 1
ATOM 1287 C CA . PHE A 1 158 ? 7.860 -7.773 -22.116 1.00 91.69 158 PHE A CA 1
ATOM 1288 C C . PHE A 1 158 ? 9.247 -8.055 -21.498 1.00 91.69 158 PHE A C 1
ATOM 1290 O O . PHE A 1 158 ? 9.578 -9.189 -21.126 1.00 91.69 158 PHE A O 1
ATOM 1297 N N . VAL A 1 159 ? 10.052 -6.995 -21.361 1.00 92.75 159 VAL A N 1
ATOM 1298 C CA . VAL A 1 159 ? 11.361 -6.998 -20.693 1.00 92.75 159 VAL A CA 1
ATOM 1299 C C . VAL A 1 159 ? 11.323 -5.987 -19.553 1.00 92.75 159 VAL A C 1
ATOM 1301 O O . VAL A 1 159 ? 11.059 -4.805 -19.764 1.00 92.75 159 VAL A O 1
ATOM 1304 N N . CYS A 1 160 ? 11.604 -6.443 -18.333 1.00 93.00 160 CYS A N 1
ATOM 1305 C CA . CYS A 1 160 ? 11.559 -5.580 -17.160 1.00 93.00 160 CYS A CA 1
ATOM 1306 C C . CYS A 1 160 ? 12.717 -4.575 -17.131 1.00 93.00 160 CYS A C 1
ATOM 1308 O O . CYS A 1 160 ? 13.810 -4.830 -17.647 1.00 93.00 160 CYS A O 1
ATOM 1310 N N . GLY A 1 161 ? 12.518 -3.464 -16.422 1.00 88.25 161 GLY A N 1
ATOM 1311 C CA . GLY A 1 161 ? 13.550 -2.438 -16.294 1.00 88.25 161 GLY A CA 1
ATOM 1312 C C . GLY A 1 161 ? 14.788 -2.873 -15.495 1.00 88.25 161 GLY A C 1
ATOM 1313 O O . GLY A 1 161 ? 15.803 -2.200 -15.553 1.00 88.25 161 GLY A O 1
ATOM 1314 N N . LEU A 1 162 ? 14.776 -4.005 -14.781 1.00 88.56 162 LEU A N 1
ATOM 1315 C CA . LEU A 1 162 ? 16.016 -4.569 -14.217 1.00 88.56 162 LEU A CA 1
ATOM 1316 C C . LEU A 1 162 ? 16.881 -5.249 -15.290 1.00 88.56 162 LEU A C 1
ATOM 1318 O O . LEU A 1 162 ? 18.105 -5.237 -15.203 1.00 88.56 162 LEU A O 1
ATOM 1322 N N . CYS A 1 163 ? 16.249 -5.848 -16.305 1.00 91.12 163 CYS A N 1
ATOM 1323 C CA . CYS A 1 163 ? 16.944 -6.482 -17.426 1.00 91.12 163 CYS A CA 1
ATOM 1324 C C . CYS A 1 163 ? 17.385 -5.461 -18.480 1.00 91.12 163 CYS A C 1
ATOM 1326 O O . CYS A 1 163 ? 18.441 -5.631 -19.084 1.00 91.12 163 CYS A O 1
ATOM 1328 N N . ALA A 1 164 ? 16.588 -4.409 -18.678 1.00 89.00 164 ALA A N 1
ATOM 1329 C CA . ALA A 1 164 ? 16.872 -3.294 -19.575 1.00 89.00 164 ALA A CA 1
ATOM 1330 C C . ALA A 1 164 ? 16.772 -1.957 -18.809 1.00 89.00 164 ALA A C 1
ATOM 1332 O O . ALA A 1 164 ? 15.774 -1.243 -18.944 1.00 89.00 164 ALA A O 1
ATOM 1333 N N . PRO A 1 165 ? 17.766 -1.626 -17.961 1.00 85.50 165 PRO A N 1
ATOM 1334 C CA . PRO A 1 165 ? 17.735 -0.409 -17.157 1.00 85.50 165 PRO A CA 1
ATOM 1335 C C . PRO A 1 165 ? 17.766 0.854 -18.029 1.00 85.50 165 PRO A C 1
ATOM 1337 O O . PRO A 1 165 ? 18.522 0.911 -19.003 1.00 85.50 165 PRO A O 1
ATOM 1340 N N . PRO A 1 166 ? 16.966 1.889 -17.701 1.00 83.38 166 PRO A N 1
ATOM 1341 C CA . PRO A 1 166 ? 16.997 3.158 -18.420 1.00 83.38 166 PRO A CA 1
ATOM 1342 C C . PRO A 1 166 ? 18.341 3.870 -18.212 1.00 83.38 166 PRO A C 1
ATOM 1344 O O . PRO A 1 166 ? 19.010 3.676 -17.204 1.00 83.38 166 PRO A O 1
ATOM 1347 N N . SER A 1 167 ? 18.716 4.790 -19.106 1.00 75.00 167 SER A N 1
ATOM 1348 C CA . SER A 1 167 ? 20.010 5.502 -19.047 1.00 75.00 167 SER A CA 1
ATOM 1349 C C . SER A 1 167 ? 20.268 6.264 -17.736 1.00 75.00 167 SER A C 1
ATOM 1351 O O . SER A 1 167 ? 21.404 6.616 -17.443 1.00 75.00 167 SER A O 1
ATOM 1353 N N . ARG A 1 168 ? 19.217 6.548 -16.956 1.00 65.94 168 ARG A N 1
ATOM 1354 C CA . ARG A 1 168 ? 19.275 7.247 -15.660 1.00 65.94 168 ARG A CA 1
ATOM 1355 C C . ARG A 1 168 ? 19.342 6.299 -14.458 1.00 65.94 168 ARG A C 1
ATOM 1357 O O . ARG A 1 168 ? 19.169 6.749 -13.334 1.00 65.94 168 ARG A O 1
ATOM 1364 N N . ALA A 1 169 ? 19.580 5.010 -14.688 1.00 65.81 169 ALA A N 1
ATOM 1365 C CA . ALA A 1 169 ? 19.560 3.974 -13.664 1.00 65.81 169 ALA A CA 1
ATOM 1366 C C . ALA A 1 169 ? 20.750 3.948 -12.694 1.00 65.81 169 ALA A C 1
ATOM 1368 O O . ALA A 1 169 ? 20.854 3.043 -11.872 1.00 65.81 169 ALA A O 1
ATOM 1369 N N . GLY A 1 170 ? 21.654 4.921 -12.786 1.00 60.03 170 GLY A N 1
ATOM 1370 C CA . GLY A 1 170 ? 22.956 4.819 -12.139 1.00 60.03 170 GLY A CA 1
ATOM 1371 C C . GLY A 1 170 ? 23.848 3.786 -12.833 1.00 60.03 170 GLY A C 1
ATOM 1372 O O . GLY A 1 170 ? 23.448 3.097 -13.776 1.00 60.03 170 GLY A O 1
ATOM 1373 N N . VAL A 1 171 ? 25.110 3.730 -12.415 1.00 50.31 171 VAL A N 1
ATOM 1374 C CA . VAL A 1 171 ? 26.093 2.808 -12.993 1.00 50.31 171 VAL A CA 1
ATOM 1375 C C . VAL A 1 171 ? 25.751 1.389 -12.528 1.00 50.31 171 VAL A C 1
ATOM 1377 O O . VAL A 1 171 ? 25.668 1.166 -11.322 1.00 50.31 171 VAL A O 1
ATOM 1380 N N . PRO A 1 172 ? 25.566 0.414 -13.435 1.00 48.94 172 PRO A N 1
ATOM 1381 C CA . PRO A 1 172 ? 25.303 -0.957 -13.025 1.00 48.94 172 PRO A CA 1
ATOM 1382 C C . PRO A 1 172 ? 26.469 -1.482 -12.183 1.00 48.94 172 PRO A C 1
ATOM 1384 O O . PRO A 1 172 ? 27.634 -1.342 -12.570 1.00 48.94 172 PRO A O 1
ATOM 1387 N N . LEU A 1 173 ? 26.155 -2.124 -11.054 1.00 50.47 173 LEU A N 1
ATOM 1388 C CA . LEU A 1 173 ? 27.134 -2.888 -10.285 1.00 50.47 173 LEU A CA 1
ATOM 1389 C C . LEU A 1 173 ? 27.833 -3.871 -11.232 1.00 50.47 173 LEU A C 1
ATOM 1391 O O . LEU A 1 173 ? 27.199 -4.661 -11.939 1.00 50.47 173 LEU A O 1
ATOM 1395 N N . LYS A 1 174 ? 29.161 -3.760 -11.287 1.00 34.12 174 LYS A N 1
ATOM 1396 C CA . LYS A 1 174 ? 30.037 -4.545 -12.158 1.00 34.12 174 LYS A CA 1
ATOM 1397 C C . LYS A 1 174 ? 29.740 -6.029 -11.920 1.00 34.12 174 LYS A C 1
ATOM 1399 O O . LYS A 1 174 ? 29.982 -6.532 -10.826 1.00 34.12 174 LYS A O 1
ATOM 1404 N N . ARG A 1 175 ? 29.208 -6.734 -12.928 1.00 39.38 175 ARG A N 1
ATOM 1405 C CA . ARG A 1 175 ? 29.057 -8.197 -12.857 1.00 39.38 175 ARG A CA 1
ATOM 1406 C C . ARG A 1 175 ? 30.420 -8.802 -12.505 1.00 39.38 175 ARG A C 1
ATOM 1408 O O . ARG A 1 175 ? 31.388 -8.476 -13.199 1.00 39.38 175 ARG A O 1
ATOM 1415 N N . PRO A 1 176 ? 30.518 -9.690 -11.501 1.00 43.47 176 PRO A N 1
ATOM 1416 C CA . PRO A 1 176 ? 31.688 -10.537 -11.359 1.00 43.47 176 PRO A CA 1
ATOM 1417 C C . PRO A 1 176 ? 31.834 -11.312 -12.667 1.00 43.47 176 PRO A C 1
ATOM 1419 O O . PRO A 1 176 ? 30.931 -12.047 -13.071 1.00 43.47 176 PRO A O 1
ATOM 1422 N N . THR A 1 177 ? 32.930 -11.079 -13.380 1.00 41.69 177 THR A N 1
ATOM 1423 C CA . THR A 1 177 ? 33.293 -11.855 -14.563 1.00 41.69 177 THR A CA 1
ATOM 1424 C C . THR A 1 177 ? 33.334 -13.320 -14.161 1.00 41.69 177 THR A C 1
ATOM 1426 O O . THR A 1 177 ? 34.149 -13.699 -13.320 1.00 41.69 177 THR A O 1
ATOM 1429 N N . ALA A 1 178 ? 32.441 -14.129 -14.738 1.00 49.34 178 ALA A N 1
ATOM 1430 C CA . ALA A 1 178 ? 32.536 -15.576 -14.653 1.00 49.34 178 ALA A CA 1
ATOM 1431 C C . ALA A 1 178 ? 33.946 -15.964 -15.108 1.00 49.34 178 ALA A C 1
ATOM 1433 O O . ALA A 1 178 ? 34.351 -15.632 -16.224 1.00 49.34 178 ALA A O 1
ATOM 1434 N N . ALA A 1 179 ? 34.711 -16.581 -14.210 1.00 46.31 179 ALA A N 1
ATOM 1435 C CA . ALA A 1 179 ? 36.033 -17.083 -14.528 1.00 46.31 179 ALA A CA 1
ATOM 1436 C C . ALA A 1 179 ? 35.896 -18.078 -15.685 1.00 46.31 179 ALA A C 1
ATOM 1438 O O . ALA A 1 179 ? 35.224 -19.103 -15.562 1.00 46.31 179 ALA A O 1
ATOM 1439 N N . THR A 1 180 ? 36.500 -17.743 -16.821 1.00 41.22 180 THR A N 1
ATOM 1440 C CA . THR A 1 180 ? 36.655 -18.653 -17.952 1.00 41.22 180 THR A CA 1
ATOM 1441 C C . THR A 1 180 ? 37.374 -19.907 -17.450 1.00 41.22 180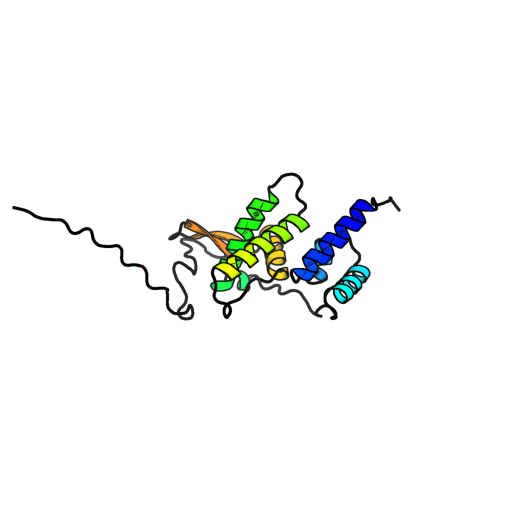 THR A C 1
ATOM 1443 O O . THR A 1 180 ? 38.452 -19.771 -16.867 1.00 41.22 180 THR A O 1
ATOM 1446 N N . PRO A 1 181 ? 36.830 -21.121 -17.640 1.00 43.38 181 PRO A N 1
ATOM 1447 C CA . PRO A 1 181 ? 37.547 -22.327 -17.272 1.00 43.38 181 PRO A CA 1
ATOM 1448 C C . PRO A 1 181 ? 38.732 -22.474 -18.227 1.00 43.38 181 PRO A C 1
ATOM 1450 O O . PRO A 1 181 ? 38.566 -22.677 -19.431 1.00 43.38 181 PRO A O 1
ATOM 1453 N N . THR A 1 182 ? 39.941 -22.321 -17.696 1.00 40.19 182 THR A N 1
ATOM 1454 C CA . THR A 1 182 ? 41.185 -22.579 -18.416 1.00 40.19 182 THR A CA 1
ATOM 1455 C C . THR A 1 182 ? 41.240 -24.072 -18.737 1.00 40.19 182 THR A C 1
ATOM 1457 O O . THR A 1 182 ? 41.459 -24.896 -17.851 1.00 40.19 182 THR A O 1
ATOM 1460 N N . LEU A 1 183 ? 41.018 -24.437 -20.002 1.00 45.56 183 LEU A N 1
ATOM 1461 C CA . LEU A 1 183 ? 41.342 -25.772 -20.497 1.00 45.56 183 LEU A CA 1
ATOM 1462 C C . LEU A 1 183 ? 42.862 -25.952 -20.433 1.00 45.56 183 LEU A C 1
ATOM 1464 O O . LEU A 1 183 ? 43.609 -25.367 -21.218 1.00 45.56 183 LEU A O 1
ATOM 1468 N N . ALA A 1 184 ? 43.315 -26.758 -19.475 1.00 41.16 184 ALA A N 1
ATOM 1469 C CA . ALA A 1 184 ? 44.680 -27.250 -19.435 1.00 41.16 184 ALA A CA 1
ATOM 1470 C C . ALA A 1 184 ? 44.889 -28.201 -20.620 1.00 41.16 184 ALA A C 1
ATOM 1472 O O . ALA A 1 184 ? 44.236 -29.238 -20.712 1.00 41.16 184 ALA A O 1
ATOM 1473 N N . THR A 1 185 ? 45.797 -27.836 -21.525 1.00 43.06 185 THR A N 1
ATOM 1474 C CA . THR A 1 185 ? 46.280 -28.732 -22.580 1.00 43.06 185 THR A CA 1
ATOM 1475 C C . THR A 1 185 ? 47.691 -29.152 -22.184 1.00 43.06 185 THR A C 1
ATOM 1477 O O . THR A 1 185 ? 48.590 -28.317 -22.142 1.00 43.06 185 THR A O 1
ATOM 1480 N N . THR A 1 186 ? 47.857 -30.421 -21.818 1.00 42.66 186 THR A N 1
ATOM 1481 C CA . THR A 1 186 ? 49.157 -31.098 -21.662 1.00 42.66 186 THR A CA 1
ATOM 1482 C C . THR A 1 186 ? 49.535 -31.724 -23.007 1.00 42.66 186 THR A C 1
ATOM 1484 O O . THR A 1 186 ? 48.643 -32.099 -23.776 1.00 42.66 186 THR A O 1
ATOM 1487 N N . PRO A 1 187 ? 50.831 -31.795 -23.328 1.00 49.66 187 PRO A N 1
ATOM 1488 C CA . PRO A 1 187 ? 51.559 -33.033 -23.031 1.00 49.66 187 PRO A CA 1
ATOM 1489 C C . PRO A 1 187 ? 52.850 -32.831 -22.231 1.00 49.66 187 PRO A C 1
ATOM 1491 O O . PRO A 1 187 ? 53.479 -31.756 -22.354 1.00 49.66 187 PRO A O 1
#

Foldseek 3Di:
DPPPDVVNVVVLLVLLLLCLVLPDALVLSVVQGPDDSVVSQVSSCVNVVDGGDDDDQDQDPVQCQDAPNFVLLLQLVVQLVVQVPDPPDGNSRSLSVSSVVSQVVCVVPDDPVVHDPQGSNNSSVSVVCCVVQQWDWDAAPPPRRTTIDGNPDPCVNPHHCVRVPDPPNPDPDDPDPDPDPPPDDDD

Nearest PDB structures (foldseek):
  8j56-assembly1_F  TM=9.312E-01  e=3.937E-15  Cupriavidus necator
  2avu-assembly1_E  TM=9.197E-01  e=5.542E-14  Escherichia coli
  2avu-assembly1_F  TM=9.154E-01  e=1.294E-12  Escherichia coli
  7tjh-assembly1_A  TM=2.768E-01  e=1.526E+00  Saccharomyces cerevisiae

Sequence (187 aa):
MSRLDLLSEYQQVQTAIELIELGARVQTLEDVTEINRCRLVRLYKEVRGEAPAKGQLPYSTDWYATWKPNYHSTLFLSFFNRIKNLPDITYSRALASAYKLYSEQVLMIEDEDDGVVLSFTRAWMLTRFIESKQLELCTCSNCQLPFVVLSYSLNDQFVCGLCAPPSRAGVPLKRPTAATPTLATTP

InterPro domains:
  IPR007944 Flagellar transcriptional activator FlhC [PF05280] (3-171)
  IPR007944 Flagellar transcriptional activator FlhC [PIRSF003159] (2-175)

Secondary structure (DSSP, 8-state):
-----HHHHHHHHHHHHHHHHTT--HHHHHHHSS--HHHHHHHHHHHHSSPPPPS-----SHHHHSHHHHHHHHHHHHHHHHHTTSTT--HHHHHHHHHHHHHHHHHHHS-TTT---S-HHHHHHHHHHHHTTSEEEEE-TTT--EEEEETTS--TT---TTTS--TTS-PPP----PPP-------

Mean predicted aligned error: 8.44 Å

Organism: NCBI:txid2614830

pLDDT: mean 86.28, std 16.24, range [34.12, 97.94]

Solvent-accessible surface area (backbone atoms only — not comparable to full-atom values): 11421 Å² total; per-residue (Å²): 133,83,81,72,50,69,66,57,56,50,51,46,52,54,51,50,50,56,41,45,75,60,53,41,44,66,74,57,46,49,77,60,40,92,57,56,62,75,58,48,58,50,52,44,29,73,75,68,75,44,79,79,83,86,77,82,77,88,80,64,68,66,58,42,57,35,59,70,45,15,54,51,52,31,53,31,47,55,40,28,62,57,46,60,70,42,84,96,56,49,72,54,56,23,51,52,52,18,47,51,53,38,52,55,52,45,67,72,73,49,59,83,92,67,59,83,76,69,44,47,50,54,56,54,48,48,55,51,32,45,74,70,56,55,29,41,78,45,61,18,73,80,80,68,47,66,33,46,38,56,60,85,55,90,59,82,79,34,69,46,44,86,82,59,59,59,98,84,66,66,84,76,80,77,74,80,76,76,77,76,81,79,80,82,82,81,135